Protein AF-A0A1F2WUT5-F1 (afdb_monomer_lite)

pLDDT: mean 89.34, std 12.06, range [36.69, 98.69]

Sequence (294 aa):
MMSLRRWLTSRYDFTGISRVFYRSGKLELLIIVIAALLTGLGFVLWGMSKGSIHEYDGANAFLPSESIHIFDWGLAGVLLVLLITNCLRMWWFTVGRDRNIHVPLTTYIKKSYLFPLHFVTQMRYAKCERKRPWVVHMALVFSYVIMLVLIMFFLREFQPGPGIPWRLHVFGYIATAGLLGATIFALQGRLRKSETHYQHSHETDWIFLALLIFVTFTGILQHILHRTGLDTAANVTYVVHLMGIVPMLGLEVPFSKWAHLAYRPLAMYFADVRAEAVPADEEEKSPVTVPQTI

Radius of gyration: 21.88 Å; chains: 1; bounding box: 56×39×65 Å

Secondary structure (DSSP, 8-state):
-HHHHHHHHHHH-SSSHHHHHTT-HHHHHHHHHHHHHHHHHHHHHHHHHHSBTT-SSSTTBSS-HHHHHHHHHHHHHHHHHHHHHHHHHHHIIIIIT-TT----HHHHHHTTTHHHHHHHT-GGGGGSS--HHHHHHHHHHHHHHHHHHHHHHHHHHHSSSSS--HHHHHHHHHHHHHHHHHHHHHHHHHHTT-SHHHHT--HHHHHHHHHHHHHHHHHHHHHHHHHTT-HHHHHHHHHHHHHHHHHIIIIIHHHSGGGHHHHHHHHHHHHHHHHHHS-TTTGGG---------

Foldseek 3Di:
DVVVVLVLLCQLQPVNLLVVCQVDVVVVVVVLLVLLVVLLVVLQVQLVVQADLLACEDRRHSDYLVNVLVVVVVLVVVLVVRLVSSLVSVCCVQAVVDPLFDFDPVLLVVLVVLLVVCLQCVVVLVVDPDCVLVVLVNLQVVLVVLCVCCSNPPSVVLRDDLDDPCVNVVSVVSSLCSQLVSLVVLVVCLVVVVDPVSVDDDSLNVLLSVLSNQLSVLVVVLSVCVSVSVSSVSSSSVSSSSSRVSCCSNPCCSNHDNSCSVVVSSVVSSVSSRPVRDDPPCVVVDPPPDPDDD

Structure (mmCIF, N/CA/C/O backbone):
data_AF-A0A1F2WUT5-F1
#
_entry.id   AF-A0A1F2WUT5-F1
#
loop_
_atom_site.group_PDB
_atom_site.id
_atom_site.type_symbol
_atom_site.label_atom_id
_atom_site.label_alt_id
_atom_site.label_comp_id
_atom_site.label_asym_id
_atom_site.label_entity_id
_atom_site.label_seq_id
_atom_site.pdbx_PDB_ins_code
_atom_site.Cartn_x
_atom_site.Cartn_y
_atom_site.Cartn_z
_atom_site.occupancy
_atom_site.B_iso_or_equiv
_atom_site.auth_seq_id
_atom_site.auth_comp_id
_atom_site.auth_asym_id
_atom_site.auth_atom_id
_atom_site.pdbx_PDB_model_num
ATOM 1 N N . MET A 1 1 ? -20.310 -3.548 13.241 1.00 60.94 1 MET A N 1
ATOM 2 C CA . MET A 1 1 ? -18.829 -3.659 13.336 1.00 60.94 1 MET A CA 1
ATOM 3 C C . MET A 1 1 ? -18.064 -2.798 12.322 1.00 60.94 1 MET A C 1
ATOM 5 O O . MET A 1 1 ? -17.144 -2.109 12.743 1.00 60.94 1 MET A O 1
ATOM 9 N N . MET A 1 2 ? -18.392 -2.793 11.017 1.00 74.75 2 MET A N 1
ATOM 10 C CA . MET A 1 2 ? -17.599 -2.033 10.023 1.00 74.75 2 MET A CA 1
ATOM 11 C C . MET A 1 2 ? -17.643 -0.504 10.199 1.00 74.75 2 MET A C 1
ATOM 13 O O . MET A 1 2 ? -16.614 0.142 10.030 1.00 74.75 2 MET A O 1
ATOM 17 N N . SER A 1 3 ? -18.788 0.068 10.584 1.00 82.62 3 SER A N 1
ATOM 18 C CA . SER A 1 3 ? -18.933 1.506 10.867 1.00 82.62 3 SER A CA 1
ATOM 19 C C . SER A 1 3 ? -18.062 1.964 12.041 1.00 82.62 3 SER A C 1
ATOM 21 O O . SER A 1 3 ? -17.298 2.913 11.897 1.00 82.62 3 SER A O 1
ATOM 23 N N . LEU A 1 4 ? -18.108 1.239 13.166 1.00 86.50 4 LEU A N 1
ATOM 24 C CA . LEU A 1 4 ? -17.298 1.530 14.353 1.00 86.50 4 LEU A CA 1
ATOM 25 C C . LEU A 1 4 ? -15.799 1.529 14.036 1.00 86.50 4 LEU A C 1
ATOM 27 O O . LEU A 1 4 ? -15.092 2.447 14.434 1.00 86.50 4 LEU A O 1
ATOM 31 N N . ARG A 1 5 ? -15.321 0.539 13.269 1.00 87.25 5 ARG A N 1
ATOM 32 C CA . ARG A 1 5 ? -13.917 0.483 12.838 1.00 87.25 5 ARG A CA 1
ATOM 33 C C . ARG A 1 5 ? -13.511 1.755 12.092 1.00 87.25 5 ARG A C 1
ATOM 35 O O . ARG A 1 5 ? -12.516 2.365 12.453 1.00 87.25 5 ARG A O 1
ATOM 42 N N . ARG A 1 6 ? -14.283 2.151 11.073 1.00 89.25 6 ARG A N 1
ATOM 43 C CA . ARG A 1 6 ? -13.997 3.346 10.257 1.00 89.25 6 ARG A CA 1
ATOM 44 C C . ARG A 1 6 ? -14.001 4.616 11.106 1.00 89.25 6 ARG A C 1
ATOM 46 O O . ARG A 1 6 ? -13.099 5.441 10.991 1.00 89.25 6 ARG A O 1
ATOM 53 N N . TRP A 1 7 ? -14.979 4.736 12.006 1.00 90.38 7 TRP A N 1
ATOM 54 C CA . TRP A 1 7 ? -15.048 5.854 12.939 1.00 90.38 7 TRP A CA 1
ATOM 55 C C . TRP A 1 7 ? -13.806 5.917 13.835 1.00 90.38 7 TRP A C 1
ATOM 57 O O . TRP A 1 7 ? -13.165 6.962 13.885 1.00 90.38 7 TRP A O 1
ATOM 67 N N . LEU A 1 8 ? -13.406 4.805 14.462 1.00 90.50 8 LEU A N 1
ATOM 68 C CA . LEU A 1 8 ? -12.212 4.748 15.314 1.00 90.50 8 LEU A CA 1
ATOM 69 C C . LEU A 1 8 ? -10.932 5.091 14.543 1.00 90.50 8 LEU A C 1
ATOM 71 O O . LEU A 1 8 ? -10.172 5.941 15.001 1.00 90.50 8 LEU A O 1
ATOM 75 N N . THR A 1 9 ? -10.734 4.535 13.341 1.00 89.25 9 THR A N 1
ATOM 76 C CA . THR A 1 9 ? -9.616 4.913 12.455 1.00 89.25 9 THR A CA 1
ATOM 77 C C . THR A 1 9 ? -9.586 6.430 12.238 1.00 89.25 9 THR A C 1
ATOM 79 O O . THR A 1 9 ? -8.549 7.055 12.437 1.00 89.25 9 THR A O 1
ATOM 82 N N . SER A 1 10 ? -10.734 7.056 11.952 1.00 91.81 10 SER A N 1
ATOM 83 C CA . SER A 1 10 ? -10.826 8.514 11.759 1.00 91.81 10 SER A CA 1
ATOM 84 C C . SER A 1 10 ? -10.603 9.363 13.019 1.00 91.81 10 SER A C 1
ATOM 86 O O . SER A 1 10 ? -10.419 10.580 12.919 1.00 91.81 10 SER A O 1
ATOM 88 N N . ARG A 1 11 ? -10.672 8.756 14.212 1.00 92.81 11 ARG A N 1
ATOM 89 C CA . ARG A 1 11 ? -10.386 9.419 15.493 1.00 92.81 11 ARG A CA 1
ATOM 90 C C . ARG A 1 11 ? -8.910 9.321 15.856 1.00 92.81 11 ARG A C 1
ATOM 92 O O . ARG A 1 11 ? -8.359 10.283 16.395 1.00 92.81 11 ARG A O 1
ATOM 99 N N . TYR A 1 12 ? -8.291 8.178 15.574 1.00 92.19 12 TYR A N 1
ATOM 100 C CA . TYR A 1 12 ? -6.875 7.950 15.847 1.00 92.19 12 TYR A CA 1
ATOM 101 C C . TYR A 1 12 ? -5.978 8.695 14.866 1.00 92.19 12 TYR A C 1
ATOM 103 O O . TYR A 1 12 ? -4.974 9.251 15.299 1.00 92.19 12 TYR A O 1
ATOM 111 N N . ASP A 1 13 ? -6.379 8.796 13.601 1.00 92.88 13 ASP A N 1
ATOM 112 C CA . ASP A 1 13 ? -5.682 9.593 12.596 1.00 92.88 13 ASP A CA 1
ATOM 113 C C . ASP A 1 13 ? -5.674 11.093 12.944 1.00 92.88 13 ASP A C 1
ATOM 115 O O . ASP A 1 13 ? -6.715 11.757 12.961 1.00 92.88 13 ASP A O 1
ATOM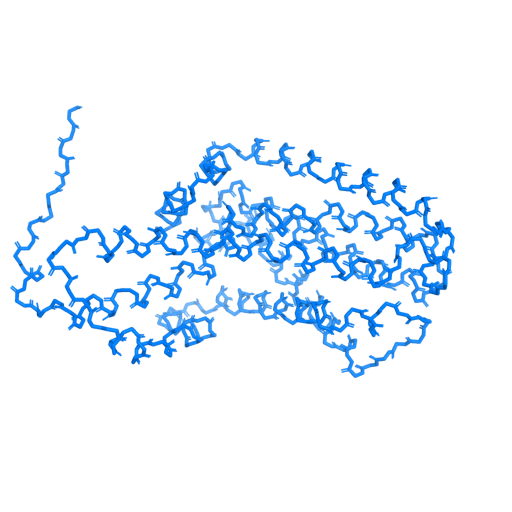 119 N N . PHE A 1 14 ? -4.484 11.631 13.221 1.00 91.38 14 PHE A N 1
ATOM 120 C CA . PHE A 1 14 ? -4.300 13.051 13.533 1.00 91.38 14 PHE A CA 1
ATOM 121 C C . PHE A 1 14 ? -4.334 13.959 12.301 1.00 91.38 14 PHE A C 1
ATOM 123 O O . PHE A 1 14 ? -4.641 15.140 12.442 1.00 91.38 14 PHE A O 1
ATOM 130 N N . THR A 1 15 ? -4.038 13.426 11.113 1.00 93.38 15 THR A N 1
ATOM 131 C CA . THR A 1 15 ? -3.987 14.202 9.864 1.00 93.38 15 THR A CA 1
ATOM 132 C C . THR A 1 15 ? -5.385 14.585 9.381 1.00 93.38 15 THR A C 1
ATOM 134 O O . THR A 1 15 ? -5.572 15.593 8.707 1.00 93.38 15 THR A O 1
ATOM 137 N N . GLY A 1 16 ? -6.389 13.780 9.742 1.00 92.75 16 GLY A N 1
ATOM 138 C CA . GLY A 1 16 ? -7.769 13.942 9.301 1.00 92.75 16 GLY A CA 1
ATOM 139 C C . GLY A 1 16 ? -8.061 13.365 7.914 1.00 92.75 16 GLY A C 1
ATOM 140 O O . GLY A 1 16 ? -9.223 13.396 7.504 1.00 92.75 16 GLY A O 1
ATOM 141 N N . ILE A 1 17 ? -7.076 12.785 7.221 1.00 93.06 17 ILE A N 1
ATOM 142 C CA . ILE A 1 17 ? -7.243 12.191 5.884 1.00 93.06 17 ILE A CA 1
ATOM 143 C C . ILE A 1 17 ? -8.257 11.043 5.924 1.00 93.06 17 ILE A C 1
ATOM 145 O O . ILE A 1 17 ? -9.188 11.004 5.118 1.00 93.06 17 ILE A O 1
ATOM 149 N N . SER A 1 18 ? -8.187 10.180 6.939 1.00 92.38 18 SER A N 1
ATOM 150 C CA . SER A 1 18 ? -9.139 9.075 7.128 1.00 92.38 18 SER A CA 1
ATOM 151 C C . SER A 1 18 ? -10.582 9.578 7.219 1.00 92.38 18 SER A C 1
ATOM 153 O O . SER A 1 18 ? -11.514 8.947 6.726 1.00 92.38 18 SER A O 1
ATOM 155 N N . ARG A 1 19 ? -10.798 10.742 7.851 1.00 93.12 19 ARG A N 1
ATOM 156 C CA . ARG A 1 19 ? -12.133 11.350 7.973 1.00 93.12 19 ARG A CA 1
ATOM 157 C C . ARG A 1 19 ? -12.662 11.805 6.619 1.00 93.12 19 ARG A C 1
ATOM 159 O O . ARG A 1 19 ? -13.863 11.708 6.390 1.00 93.12 19 ARG A O 1
ATOM 166 N N . VAL A 1 20 ? -11.787 12.313 5.759 1.00 93.31 20 VAL A N 1
ATOM 167 C CA . VAL A 1 20 ? -12.132 12.707 4.393 1.00 93.31 20 VAL A CA 1
ATOM 168 C C . VAL A 1 20 ? -12.522 11.471 3.582 1.00 93.31 20 VAL A C 1
ATOM 170 O O . VAL A 1 20 ? -13.619 11.440 3.024 1.00 93.31 20 VAL A O 1
ATOM 173 N N . PHE A 1 21 ? -11.691 10.426 3.610 1.00 92.69 21 PHE A N 1
ATOM 174 C CA . PHE A 1 21 ? -11.917 9.195 2.845 1.00 92.69 21 PHE A CA 1
ATOM 175 C C . PHE A 1 21 ? -13.218 8.494 3.253 1.00 92.69 21 PHE A C 1
ATOM 177 O O . PHE A 1 21 ? -14.049 8.162 2.414 1.00 92.69 21 PHE A O 1
ATOM 184 N N . TYR A 1 22 ? -13.484 8.361 4.557 1.00 91.06 22 TYR A N 1
ATOM 185 C CA . TYR A 1 22 ? -14.726 7.739 5.031 1.00 91.06 22 TYR A CA 1
ATOM 186 C C . TYR A 1 22 ? -15.985 8.604 4.867 1.00 91.06 22 TYR A C 1
ATOM 188 O O . TYR A 1 22 ? -17.081 8.109 5.125 1.00 91.06 22 TYR A O 1
ATOM 196 N N . ARG A 1 23 ? -15.860 9.878 4.472 1.00 91.69 23 ARG A N 1
ATOM 197 C CA . ARG A 1 23 ? -17.005 10.755 4.172 1.00 91.69 23 ARG A CA 1
ATOM 198 C C . ARG A 1 23 ? -17.353 10.793 2.686 1.00 91.69 23 ARG A C 1
ATOM 200 O O . ARG A 1 23 ? -18.519 11.002 2.369 1.00 91.69 23 ARG A O 1
ATOM 207 N N . SER A 1 24 ? -16.373 10.649 1.795 1.00 92.69 24 SER A N 1
ATOM 208 C CA . SER A 1 24 ? -16.577 10.759 0.347 1.00 92.69 24 SER A CA 1
ATOM 209 C C . SER A 1 24 ? -15.551 9.926 -0.418 1.00 92.69 24 SER A C 1
ATOM 211 O O . SER A 1 24 ? -14.391 10.329 -0.533 1.00 92.69 24 SER A O 1
ATOM 213 N N . GLY A 1 25 ? -15.984 8.813 -1.018 1.00 90.62 25 GLY A N 1
ATOM 214 C CA . GLY A 1 25 ? -15.110 7.999 -1.864 1.00 90.62 25 GLY A CA 1
ATOM 215 C C . GLY A 1 25 ? -14.768 8.677 -3.191 1.00 90.62 25 GLY A C 1
ATOM 216 O O . GLY A 1 25 ? -13.737 8.381 -3.784 1.00 90.62 25 GLY A O 1
ATOM 217 N N . LYS A 1 26 ? -15.555 9.667 -3.641 1.00 94.25 26 LYS A N 1
ATOM 218 C CA . LYS A 1 26 ? -15.170 10.525 -4.780 1.00 94.25 26 LYS A CA 1
ATOM 219 C C . LYS A 1 26 ? -13.911 11.334 -4.475 1.00 94.25 26 LYS A C 1
ATOM 221 O O . LYS A 1 26 ? -13.055 11.482 -5.340 1.00 94.25 26 LYS A O 1
ATOM 226 N N . LEU A 1 27 ? -13.814 11.868 -3.257 1.00 94.06 27 LEU A N 1
ATOM 227 C CA . LEU A 1 27 ? -12.663 12.664 -2.837 1.00 94.06 27 LEU A CA 1
ATOM 228 C C . LEU A 1 27 ? -11.448 11.777 -2.547 1.00 94.06 27 LEU A C 1
ATOM 230 O O . LEU A 1 27 ? -10.341 12.138 -2.926 1.00 94.06 27 LEU A O 1
ATOM 234 N N . GLU A 1 28 ? -11.661 10.601 -1.953 1.00 94.38 28 GLU A N 1
ATOM 235 C CA . GLU A 1 28 ? -10.641 9.548 -1.845 1.00 94.38 28 GLU A CA 1
ATOM 236 C C . GLU A 1 28 ? -10.062 9.194 -3.222 1.00 94.38 28 GLU A C 1
ATOM 238 O O . GLU A 1 28 ? -8.858 9.322 -3.432 1.00 94.38 28 GLU A O 1
ATOM 243 N N . LEU A 1 29 ? -10.919 8.850 -4.192 1.00 95.31 29 LEU A N 1
ATOM 244 C CA . LEU A 1 29 ? -10.497 8.518 -5.552 1.00 95.31 29 LEU A CA 1
ATOM 245 C C . LEU A 1 29 ? -9.746 9.677 -6.216 1.00 95.31 29 LEU A C 1
ATOM 247 O O . LEU A 1 29 ? -8.712 9.453 -6.837 1.00 95.31 29 LEU A O 1
ATOM 251 N N . LEU A 1 30 ? -10.236 10.912 -6.072 1.00 96.56 30 LEU A N 1
ATOM 252 C CA . LEU A 1 30 ? -9.570 12.095 -6.614 1.00 96.56 30 LEU A CA 1
ATOM 253 C C . LEU A 1 30 ? -8.158 12.261 -6.037 1.00 96.56 30 LEU A C 1
ATOM 255 O O . LEU A 1 30 ? -7.216 12.469 -6.797 1.00 96.56 30 LEU A O 1
ATOM 259 N N . ILE A 1 31 ? -7.999 12.144 -4.716 1.00 96.12 31 ILE A N 1
ATOM 260 C C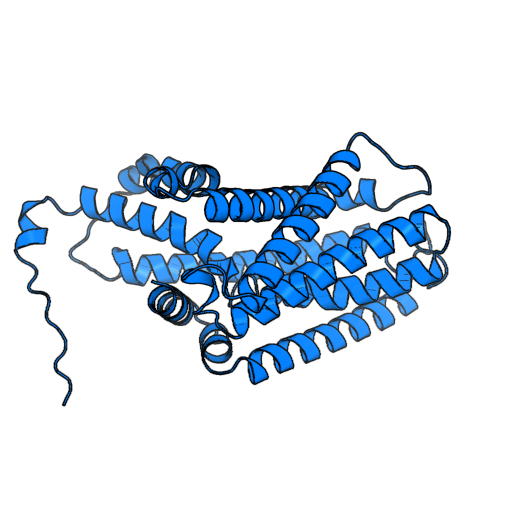A . ILE A 1 31 ? -6.697 12.270 -4.047 1.00 96.12 31 ILE A CA 1
ATOM 261 C C . ILE A 1 31 ? -5.749 11.149 -4.494 1.00 96.12 31 ILE A C 1
ATOM 263 O O . ILE A 1 31 ? -4.590 11.427 -4.798 1.00 96.12 31 ILE A O 1
ATOM 267 N N . ILE A 1 32 ? -6.239 9.912 -4.618 1.00 96.31 32 ILE A N 1
ATOM 268 C CA . ILE A 1 32 ? -5.455 8.778 -5.131 1.00 96.31 32 ILE A CA 1
ATOM 269 C C . ILE A 1 32 ? -5.009 9.021 -6.573 1.00 96.31 32 ILE A C 1
ATOM 271 O O . ILE A 1 32 ? -3.841 8.810 -6.881 1.00 96.31 32 ILE A O 1
ATOM 275 N N . VAL A 1 33 ? -5.900 9.486 -7.454 1.00 97.69 33 VAL A N 1
ATOM 276 C CA . VAL A 1 33 ? -5.569 9.761 -8.861 1.00 97.69 33 VAL A CA 1
ATOM 277 C C . VAL A 1 33 ? -4.562 10.903 -8.977 1.00 97.69 33 VAL A C 1
ATOM 279 O O . VAL A 1 33 ? -3.605 10.790 -9.737 1.00 97.69 33 VAL A O 1
ATOM 282 N N . ILE A 1 34 ? -4.726 11.981 -8.206 1.00 98.12 34 ILE A N 1
ATOM 283 C CA . ILE A 1 34 ? -3.753 13.081 -8.177 1.00 98.12 34 ILE A CA 1
ATOM 284 C C . ILE A 1 34 ? -2.390 12.564 -7.711 1.00 98.12 34 ILE A C 1
ATOM 286 O O . ILE A 1 34 ? -1.387 12.819 -8.374 1.00 98.12 34 ILE A O 1
ATOM 290 N N . ALA A 1 35 ? -2.346 11.805 -6.613 1.00 97.75 35 ALA A N 1
ATOM 291 C CA . ALA A 1 35 ? -1.110 11.214 -6.114 1.00 97.75 35 ALA A CA 1
ATOM 292 C C . ALA A 1 35 ? -0.471 10.282 -7.154 1.00 97.75 35 ALA A C 1
ATOM 294 O O . ALA A 1 35 ? 0.721 10.399 -7.410 1.00 97.75 35 ALA A O 1
ATOM 295 N N . ALA A 1 36 ? -1.263 9.440 -7.823 1.00 98.25 36 ALA A N 1
ATOM 296 C CA . ALA A 1 36 ? -0.805 8.563 -8.895 1.00 98.25 36 ALA A CA 1
ATOM 297 C C . ALA A 1 36 ? -0.165 9.348 -10.050 1.00 98.25 36 ALA A C 1
ATOM 299 O O . ALA A 1 36 ? 0.938 9.021 -10.481 1.00 98.25 36 ALA A O 1
ATOM 300 N N . LEU A 1 37 ? -0.820 10.408 -10.535 1.00 98.50 37 LEU A N 1
ATOM 301 C CA . LEU A 1 37 ? -0.299 11.244 -11.620 1.00 98.50 37 LEU A CA 1
ATOM 302 C C . LEU A 1 37 ? 0.985 11.977 -11.217 1.00 98.50 37 LEU A C 1
ATOM 304 O O . LEU A 1 37 ? 1.934 12.010 -11.998 1.00 98.50 37 LEU A O 1
ATOM 308 N N . LEU A 1 38 ? 1.043 12.517 -9.996 1.00 98.44 38 LEU A N 1
ATOM 309 C CA . LEU A 1 38 ? 2.246 13.163 -9.465 1.00 98.44 38 LEU A CA 1
ATOM 310 C C . LEU A 1 38 ? 3.399 12.167 -9.302 1.00 98.44 38 LEU A C 1
ATOM 312 O O . LEU A 1 38 ? 4.531 12.491 -9.650 1.00 98.44 38 LEU A O 1
ATOM 316 N N . THR A 1 39 ? 3.118 10.951 -8.830 1.00 98.19 39 THR A N 1
ATOM 317 C CA . THR A 1 39 ? 4.099 9.864 -8.751 1.00 98.19 39 THR A CA 1
ATOM 318 C C . THR A 1 39 ? 4.631 9.505 -10.135 1.00 98.19 39 THR A C 1
ATOM 320 O O . THR A 1 39 ? 5.844 9.452 -10.321 1.00 98.19 39 THR A O 1
ATOM 323 N N . GLY A 1 40 ? 3.745 9.300 -11.114 1.00 98.25 40 GLY A N 1
ATOM 324 C CA . GLY A 1 40 ? 4.137 8.975 -12.485 1.00 98.25 40 GLY A CA 1
ATOM 325 C C . GLY A 1 40 ? 5.000 10.068 -13.105 1.00 98.25 40 GLY A C 1
ATOM 326 O O . GLY A 1 40 ? 6.081 9.785 -13.614 1.00 98.25 40 GLY A O 1
ATOM 327 N N . LEU A 1 41 ? 4.571 11.328 -12.984 1.00 98.44 41 LEU A N 1
ATOM 328 C CA . LEU A 1 41 ? 5.341 12.479 -13.446 1.00 98.44 41 LEU A CA 1
ATOM 329 C C . LEU A 1 41 ? 6.717 12.544 -12.768 1.00 98.44 41 LEU A C 1
ATOM 331 O O . LEU A 1 41 ? 7.725 12.704 -13.451 1.00 98.44 41 LEU A O 1
ATOM 335 N N . GLY A 1 42 ? 6.768 12.376 -11.445 1.00 98.00 42 GLY A N 1
ATOM 336 C CA . GLY A 1 42 ? 8.009 12.400 -10.673 1.00 98.00 42 GLY A CA 1
ATOM 337 C C . GLY A 1 42 ? 9.004 11.329 -11.117 1.00 98.00 42 GLY A C 1
ATOM 338 O O . GLY A 1 42 ? 10.156 11.654 -11.401 1.00 98.00 42 GLY A O 1
ATOM 339 N N . PHE A 1 43 ? 8.565 10.072 -11.243 1.00 98.12 43 PHE A N 1
ATOM 340 C CA . PHE A 1 43 ? 9.436 8.976 -11.679 1.00 98.12 43 PHE A CA 1
ATOM 341 C C . PHE A 1 43 ? 9.857 9.089 -13.141 1.00 98.12 43 PHE A C 1
ATOM 343 O O . PHE A 1 43 ? 10.994 8.755 -13.456 1.00 98.12 43 PHE A O 1
ATOM 350 N N . VAL A 1 44 ? 8.993 9.590 -14.027 1.00 98.06 44 VAL A N 1
ATOM 351 C CA . VAL A 1 44 ? 9.355 9.810 -15.434 1.00 98.06 44 VAL A CA 1
ATOM 352 C C . VAL A 1 44 ? 10.417 10.898 -15.553 1.00 98.06 44 VAL A C 1
ATOM 354 O O . VAL A 1 44 ? 11.449 10.669 -16.179 1.00 98.06 44 VAL A O 1
ATOM 357 N N . LEU A 1 45 ? 10.207 12.057 -14.920 1.00 97.75 45 LEU A N 1
ATOM 358 C CA . LEU A 1 45 ? 11.183 13.151 -14.928 1.00 97.75 45 LEU A CA 1
ATOM 359 C C . LEU A 1 45 ? 12.514 12.721 -14.308 1.00 97.75 45 LEU A C 1
ATOM 361 O O . LEU A 1 45 ? 13.577 13.006 -14.858 1.00 97.75 45 LEU A O 1
ATOM 365 N N . TRP A 1 46 ? 12.458 12.004 -13.185 1.00 97.12 46 TRP A N 1
ATOM 366 C CA . TRP A 1 46 ? 13.654 11.510 -12.518 1.00 97.12 46 TRP A CA 1
ATOM 367 C C . TRP A 1 46 ? 14.381 10.453 -13.357 1.00 97.12 46 TRP A C 1
ATOM 369 O O . TRP A 1 46 ? 15.587 10.577 -13.560 1.00 97.12 46 TRP A O 1
ATOM 379 N N . GLY A 1 47 ? 13.664 9.474 -13.912 1.00 96.62 47 GLY A N 1
ATOM 380 C CA . GLY A 1 47 ? 14.249 8.424 -14.746 1.00 96.62 47 GLY A CA 1
ATOM 381 C C . GLY A 1 47 ? 14.917 8.982 -16.001 1.00 96.62 47 GLY A C 1
ATOM 382 O O . GLY A 1 47 ? 16.059 8.634 -16.291 1.00 96.62 47 GLY A O 1
ATOM 383 N N . MET A 1 48 ? 14.281 9.951 -16.675 1.00 95.38 48 MET A N 1
ATOM 384 C CA . MET A 1 48 ? 14.869 10.643 -17.835 1.00 95.38 48 MET A CA 1
ATOM 385 C C . MET A 1 48 ? 16.137 11.436 -17.484 1.00 95.38 48 MET A C 1
ATOM 387 O O . MET A 1 48 ? 16.966 11.678 -18.355 1.00 95.38 48 MET A O 1
ATOM 391 N N . SER A 1 49 ? 16.302 11.845 -16.221 1.00 95.38 49 SER A N 1
ATOM 392 C CA . SER A 1 49 ? 17.516 12.526 -15.749 1.00 95.38 49 SER A CA 1
ATOM 393 C C . SER A 1 49 ? 18.660 11.573 -15.380 1.00 95.38 49 SER A C 1
ATOM 395 O O . SER A 1 49 ? 19.777 12.033 -15.136 1.00 95.38 49 SER A O 1
ATOM 397 N N . LYS A 1 50 ? 18.389 10.264 -15.281 1.00 93.38 50 LYS A N 1
ATOM 398 C CA . LYS A 1 50 ? 19.328 9.264 -14.754 1.00 93.38 50 LYS A CA 1
ATOM 399 C C . LYS A 1 50 ? 19.771 8.229 -15.770 1.00 93.38 50 LYS A C 1
ATOM 401 O O . LYS A 1 50 ? 20.951 7.895 -15.771 1.00 93.38 50 LYS A O 1
ATOM 406 N N . GLY A 1 51 ? 18.856 7.734 -16.592 1.00 95.12 51 GLY A N 1
ATOM 407 C CA . GLY A 1 51 ? 19.140 6.654 -17.525 1.00 95.12 51 GLY A CA 1
ATOM 408 C C . GLY A 1 51 ? 18.213 6.659 -18.731 1.00 95.12 51 GLY A C 1
ATOM 409 O O . GLY A 1 51 ? 17.481 7.617 -18.989 1.00 95.12 51 GLY A O 1
ATOM 410 N N . SER A 1 52 ? 18.243 5.567 -19.488 1.00 96.62 52 SER A N 1
ATOM 411 C CA . SER A 1 52 ? 17.462 5.410 -20.712 1.00 96.62 52 SER A CA 1
ATOM 412 C C . SER A 1 52 ? 16.196 4.608 -20.458 1.00 96.62 52 SER A C 1
ATOM 414 O O . SER A 1 52 ? 16.263 3.508 -19.923 1.00 96.62 52 SER A O 1
ATOM 416 N N . ILE A 1 53 ? 15.046 5.085 -20.947 1.00 96.94 53 ILE A N 1
ATOM 417 C CA . ILE A 1 53 ? 13.782 4.324 -20.913 1.00 96.94 53 ILE A CA 1
ATOM 418 C C . ILE A 1 53 ? 13.878 2.974 -21.648 1.00 96.94 53 ILE A C 1
ATOM 420 O O . ILE A 1 53 ? 13.054 2.086 -21.428 1.00 96.94 53 ILE A O 1
ATOM 424 N N . HIS A 1 54 ? 14.883 2.800 -22.508 1.00 97.00 54 HIS A N 1
ATOM 425 C CA . HIS A 1 54 ? 15.136 1.563 -23.241 1.00 97.00 54 HIS A CA 1
ATOM 426 C C . HIS A 1 54 ? 15.935 0.517 -22.459 1.00 97.00 54 HIS A C 1
ATOM 428 O O . HIS A 1 54 ? 16.045 -0.600 -22.945 1.00 97.00 54 HIS A O 1
ATOM 434 N N . GLU A 1 55 ? 16.447 0.850 -21.273 1.00 95.31 55 GLU A N 1
A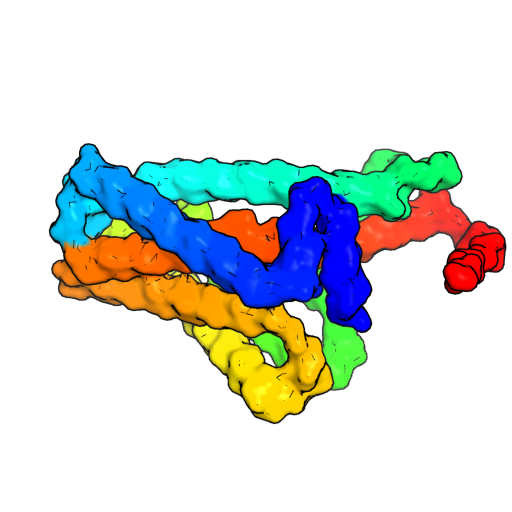TOM 435 C CA . GLU A 1 55 ? 17.220 -0.060 -20.424 1.00 95.31 55 GLU A CA 1
ATOM 436 C C . GLU A 1 55 ? 16.505 -0.238 -19.081 1.00 95.31 55 GLU A C 1
ATOM 438 O O . GLU A 1 55 ? 16.247 0.736 -18.364 1.00 95.31 55 GLU A O 1
ATOM 443 N N . TYR A 1 56 ? 16.114 -1.469 -18.746 1.00 94.94 56 TYR A N 1
ATOM 444 C CA . TYR A 1 56 ? 15.376 -1.743 -17.506 1.00 94.94 56 TYR A CA 1
ATOM 445 C C . TYR A 1 56 ? 16.301 -1.912 -16.289 1.00 94.94 56 TYR A C 1
ATOM 447 O O . TYR A 1 56 ? 15.999 -1.429 -15.194 1.00 94.94 56 TYR A O 1
ATOM 455 N N . ASP A 1 57 ? 17.438 -2.575 -16.477 1.00 92.38 57 ASP A N 1
ATOM 456 C CA . ASP A 1 57 ? 18.460 -2.821 -15.464 1.00 92.38 57 ASP A CA 1
ATOM 457 C C . ASP A 1 57 ? 19.873 -2.513 -15.999 1.00 92.38 57 ASP A C 1
ATOM 459 O O . ASP A 1 57 ? 20.055 -2.094 -17.139 1.00 92.38 57 ASP A O 1
ATOM 463 N N . GLY A 1 58 ? 20.889 -2.633 -15.142 1.00 90.69 58 GLY A N 1
ATOM 464 C CA . GLY A 1 58 ? 22.269 -2.271 -15.480 1.00 90.69 58 GLY A CA 1
ATOM 465 C C . GLY A 1 58 ? 22.639 -0.819 -15.157 1.00 90.69 58 GLY A C 1
ATOM 466 O O . GLY A 1 58 ? 21.967 -0.134 -14.387 1.00 90.69 58 GLY A O 1
ATOM 467 N N . ALA A 1 59 ? 23.774 -0.363 -15.697 1.00 91.31 59 ALA A N 1
ATOM 468 C CA . ALA A 1 59 ? 24.387 0.914 -15.316 1.00 91.31 59 ALA A CA 1
ATOM 469 C C . ALA A 1 59 ? 23.616 2.148 -15.819 1.00 91.31 59 ALA A C 1
ATOM 471 O O . ALA A 1 59 ? 23.671 3.193 -15.175 1.00 91.31 59 ALA A O 1
ATOM 472 N N . ASN A 1 60 ? 22.901 2.024 -16.940 1.00 94.88 60 ASN A N 1
ATOM 473 C CA . ASN A 1 60 ? 22.122 3.100 -17.560 1.00 94.88 60 ASN A CA 1
ATOM 474 C C . ASN A 1 60 ? 20.601 2.833 -17.480 1.00 94.88 60 ASN A C 1
ATOM 476 O O . ASN A 1 60 ? 19.809 3.383 -18.248 1.00 94.88 60 ASN A O 1
ATOM 480 N N . ALA A 1 61 ? 20.192 2.013 -16.502 1.00 95.75 61 ALA A N 1
ATOM 481 C CA . ALA A 1 61 ? 18.797 1.704 -16.215 1.00 95.75 61 ALA A CA 1
ATOM 482 C C . ALA A 1 61 ? 17.960 2.975 -16.014 1.00 95.75 61 ALA A C 1
ATOM 484 O O . ALA A 1 61 ? 18.366 3.887 -15.289 1.00 95.75 61 ALA A O 1
ATOM 485 N N . PHE A 1 62 ? 16.754 3.004 -16.588 1.00 97.19 62 PHE A N 1
ATOM 486 C CA . PHE A 1 62 ? 15.806 4.109 -16.416 1.00 97.19 62 PHE A CA 1
ATOM 487 C C . PHE A 1 62 ? 15.469 4.363 -14.944 1.00 97.19 62 PHE A C 1
ATOM 489 O O . PHE A 1 62 ? 15.438 5.503 -14.489 1.00 97.19 62 PHE A O 1
ATOM 496 N N . LEU A 1 63 ? 15.221 3.282 -14.197 1.00 95.69 63 LEU A N 1
ATOM 497 C CA . LEU A 1 63 ? 14.908 3.301 -12.771 1.00 95.69 63 LEU A CA 1
ATOM 498 C C . LEU A 1 63 ? 15.839 2.334 -12.020 1.00 95.69 63 LEU A C 1
ATOM 500 O O . LEU A 1 63 ? 15.457 1.189 -11.755 1.00 95.69 63 LEU A O 1
ATOM 504 N N . PRO A 1 64 ? 17.064 2.776 -11.664 1.00 93.75 64 PRO A N 1
ATOM 505 C CA . PRO A 1 64 ? 18.036 1.948 -10.960 1.00 93.75 64 PRO A CA 1
ATOM 506 C C . PRO A 1 64 ? 17.468 1.362 -9.664 1.00 93.75 64 PRO A C 1
ATOM 508 O O . PRO A 1 64 ? 16.954 2.095 -8.812 1.00 93.75 64 PRO A O 1
ATOM 511 N N . SER A 1 65 ? 17.621 0.047 -9.487 1.00 91.69 65 SER A N 1
ATOM 512 C CA . SER A 1 65 ? 17.032 -0.701 -8.367 1.00 91.69 65 SER A CA 1
ATOM 513 C C . SER A 1 65 ? 17.413 -0.135 -7.001 1.00 91.69 65 SER A C 1
ATOM 515 O O . SER A 1 65 ? 16.589 -0.074 -6.097 1.00 91.69 65 SER A O 1
ATOM 517 N N . GLU A 1 66 ? 18.658 0.317 -6.843 1.00 91.44 66 GLU A N 1
ATOM 518 C CA . GLU A 1 66 ? 19.136 0.916 -5.597 1.00 91.44 66 GLU A CA 1
ATOM 519 C C . GLU A 1 66 ? 18.401 2.213 -5.249 1.00 91.44 66 GLU A C 1
ATOM 521 O O . GLU A 1 66 ? 18.047 2.427 -4.092 1.00 91.44 66 GLU A O 1
ATOM 526 N N . SER A 1 67 ? 18.122 3.057 -6.241 1.00 93.44 67 SER A N 1
ATOM 527 C CA . SER A 1 67 ? 17.417 4.318 -6.009 1.00 93.44 67 SER A CA 1
ATOM 528 C C . SER A 1 67 ? 15.950 4.089 -5.664 1.00 93.44 67 SER A C 1
ATOM 530 O O . SER A 1 67 ? 15.435 4.732 -4.750 1.00 93.44 67 SER A O 1
ATOM 532 N N . ILE A 1 68 ? 15.294 3.144 -6.348 1.00 94.38 68 ILE A N 1
ATOM 533 C CA . ILE A 1 68 ? 13.921 2.761 -6.003 1.00 94.38 68 ILE A CA 1
ATOM 534 C C . ILE A 1 68 ? 13.871 2.155 -4.601 1.00 94.38 68 ILE A C 1
ATOM 536 O O . ILE A 1 68 ? 13.024 2.535 -3.801 1.00 94.38 68 ILE A O 1
ATOM 540 N N . HIS A 1 69 ? 14.844 1.316 -4.244 1.00 93.69 69 HIS A N 1
ATOM 541 C CA . HIS A 1 69 ? 14.913 0.730 -2.907 1.00 93.69 69 HIS A CA 1
ATOM 542 C C . HIS A 1 69 ? 15.070 1.791 -1.808 1.00 93.69 69 HIS A C 1
ATOM 544 O O . HIS A 1 69 ? 14.430 1.697 -0.762 1.00 93.69 69 HIS A O 1
ATOM 550 N N . ILE A 1 70 ? 15.881 2.830 -2.042 1.00 94.81 70 ILE A N 1
ATOM 551 C CA . ILE A 1 70 ? 16.011 3.970 -1.119 1.00 94.81 70 ILE A CA 1
ATOM 552 C C . ILE A 1 70 ? 14.682 4.721 -0.993 1.00 94.81 70 ILE A C 1
ATOM 554 O O . ILE A 1 70 ? 14.277 5.066 0.119 1.00 94.81 70 ILE A O 1
ATOM 558 N N . PHE A 1 71 ? 13.993 4.961 -2.112 1.00 95.19 71 PHE A N 1
ATOM 559 C CA . PHE A 1 71 ? 12.668 5.577 -2.105 1.00 95.19 71 PHE A CA 1
ATOM 560 C C . PHE A 1 71 ? 11.664 4.746 -1.290 1.00 95.19 71 PHE A C 1
ATOM 562 O O . PHE A 1 71 ? 10.966 5.307 -0.444 1.00 95.19 71 PHE A O 1
ATOM 569 N N . ASP A 1 72 ? 11.644 3.423 -1.471 1.00 93.81 72 ASP A N 1
ATOM 570 C CA . ASP A 1 72 ? 10.760 2.507 -0.744 1.00 93.81 72 ASP A CA 1
ATOM 571 C C . ASP A 1 72 ? 11.005 2.562 0.768 1.00 93.81 72 ASP A C 1
ATOM 573 O O . ASP A 1 72 ? 10.058 2.673 1.549 1.00 93.81 72 ASP A O 1
ATOM 577 N N . TRP A 1 73 ? 12.270 2.562 1.204 1.00 95.12 73 TRP A N 1
ATOM 578 C CA . TRP A 1 73 ? 12.621 2.733 2.618 1.00 95.12 73 TRP A CA 1
ATOM 579 C C . TRP A 1 73 ? 12.251 4.116 3.158 1.00 95.12 73 TRP A C 1
ATOM 581 O O . TRP A 1 73 ? 11.812 4.227 4.306 1.00 95.12 73 TRP A O 1
ATOM 591 N N . GLY A 1 74 ? 12.370 5.164 2.339 1.00 96.56 74 GLY A N 1
ATOM 592 C CA . GLY A 1 74 ? 11.896 6.505 2.674 1.00 96.56 74 GLY A CA 1
ATOM 593 C C . GLY A 1 74 ? 10.384 6.533 2.909 1.00 96.56 74 GLY A C 1
ATOM 594 O O . GLY A 1 74 ? 9.924 7.013 3.950 1.00 96.56 74 GLY A O 1
ATOM 595 N N . LEU A 1 75 ? 9.608 5.950 1.991 1.00 95.25 75 LEU A N 1
ATOM 596 C CA . LEU A 1 75 ? 8.157 5.821 2.118 1.00 95.25 75 LEU A CA 1
ATOM 597 C C . LEU A 1 75 ? 7.778 4.976 3.343 1.00 95.25 75 LEU A C 1
ATOM 599 O O . LEU A 1 75 ? 6.918 5.382 4.125 1.00 95.25 75 LEU A O 1
ATOM 603 N N . ALA A 1 76 ? 8.453 3.845 3.561 1.00 93.56 76 ALA A N 1
ATOM 604 C CA . ALA A 1 76 ? 8.255 2.997 4.734 1.00 93.56 76 ALA A CA 1
ATOM 605 C C . ALA A 1 76 ? 8.530 3.753 6.044 1.00 93.56 76 ALA A C 1
ATOM 607 O O . ALA A 1 76 ? 7.766 3.614 7.000 1.00 93.56 76 ALA A O 1
ATOM 608 N N . GLY A 1 77 ? 9.565 4.597 6.083 1.00 95.44 77 GLY A N 1
ATOM 609 C CA . GLY A 1 77 ? 9.871 5.462 7.222 1.00 95.44 77 GLY A CA 1
ATOM 610 C C . GLY A 1 77 ? 8.744 6.451 7.530 1.00 95.44 77 GLY A C 1
ATOM 611 O O . GLY A 1 77 ? 8.300 6.542 8.676 1.00 95.44 77 GLY A O 1
ATOM 612 N N . VAL A 1 78 ? 8.216 7.137 6.510 1.00 94.62 78 VAL A N 1
ATOM 613 C CA . VAL A 1 78 ? 7.064 8.047 6.664 1.00 94.62 78 VAL A CA 1
ATOM 614 C C . VAL A 1 78 ? 5.837 7.292 7.183 1.00 94.62 78 VAL A C 1
ATOM 616 O O . VAL A 1 78 ? 5.191 7.731 8.138 1.00 94.62 78 VAL A O 1
ATOM 619 N N . LEU A 1 79 ? 5.537 6.129 6.602 1.00 92.81 79 LEU A N 1
ATOM 620 C CA . LEU A 1 79 ? 4.416 5.289 7.023 1.00 92.81 79 LEU A CA 1
ATOM 621 C C . LEU A 1 79 ? 4.559 4.800 8.462 1.00 92.81 79 LEU A C 1
ATOM 623 O O . LEU A 1 79 ? 3.578 4.796 9.206 1.00 92.81 79 LEU A O 1
ATOM 627 N N . LEU A 1 80 ? 5.771 4.430 8.870 1.00 92.81 80 LEU A N 1
ATOM 628 C CA . LEU A 1 80 ? 6.062 4.005 10.232 1.00 92.81 80 LEU A CA 1
ATOM 629 C C . LEU A 1 80 ? 5.803 5.140 11.227 1.00 92.81 80 LEU A C 1
ATOM 631 O O . LEU A 1 80 ? 5.137 4.915 12.236 1.00 92.81 80 LEU A O 1
ATOM 635 N N . VAL A 1 81 ? 6.253 6.363 10.928 1.00 94.75 81 VAL A N 1
ATOM 636 C CA . VAL A 1 81 ? 5.997 7.543 11.771 1.00 94.75 81 VAL A CA 1
ATOM 637 C C . VAL A 1 81 ? 4.495 7.809 11.899 1.00 94.75 81 VAL A C 1
ATOM 639 O O . VAL A 1 81 ? 3.998 7.983 13.016 1.00 94.75 81 VAL A O 1
ATOM 642 N N . LEU A 1 82 ? 3.749 7.784 10.790 1.00 93.12 82 LEU A N 1
ATOM 643 C CA . LEU A 1 82 ? 2.294 7.981 10.798 1.00 93.12 82 LEU A CA 1
ATOM 644 C C . LEU A 1 82 ? 1.575 6.896 11.612 1.00 93.12 82 LEU A C 1
ATOM 646 O O . LEU A 1 82 ? 0.726 7.203 12.454 1.00 93.12 82 LEU A O 1
ATOM 650 N N . LEU A 1 83 ? 1.934 5.628 11.399 1.00 90.94 83 LEU A N 1
ATOM 651 C CA . LEU A 1 83 ? 1.313 4.494 12.074 1.00 90.94 83 LEU A CA 1
ATOM 652 C C . LEU A 1 83 ? 1.621 4.490 13.574 1.00 90.94 83 LEU A C 1
ATOM 654 O O . LEU A 1 83 ? 0.694 4.356 14.370 1.00 90.94 83 LEU A O 1
ATOM 658 N N . ILE A 1 84 ? 2.884 4.692 13.971 1.00 92.88 84 ILE A N 1
ATOM 659 C CA . ILE A 1 84 ? 3.283 4.802 15.382 1.00 92.88 84 ILE A CA 1
ATOM 660 C C . ILE A 1 84 ? 2.532 5.954 16.046 1.00 92.88 84 ILE A C 1
ATOM 662 O O . ILE A 1 84 ? 1.939 5.755 17.105 1.00 92.88 84 ILE A O 1
ATOM 666 N N . THR A 1 85 ? 2.481 7.128 15.410 1.00 94.50 85 THR A N 1
ATOM 667 C CA . THR A 1 85 ? 1.742 8.284 15.942 1.00 94.50 85 THR A CA 1
ATOM 668 C C . THR A 1 85 ? 0.276 7.934 16.187 1.00 94.50 85 THR A C 1
ATOM 670 O O . THR A 1 85 ? -0.260 8.199 17.265 1.00 94.50 85 THR A O 1
ATOM 673 N N . ASN A 1 86 ? -0.381 7.272 15.233 1.00 93.75 86 ASN A N 1
ATOM 674 C CA . ASN A 1 86 ? -1.778 6.886 15.397 1.00 93.75 86 ASN A CA 1
ATOM 675 C C . ASN A 1 86 ? -1.975 5.781 16.454 1.00 93.75 86 ASN A C 1
ATOM 677 O O . ASN A 1 86 ? -2.969 5.804 17.181 1.00 93.75 86 ASN A O 1
ATOM 681 N N . CYS A 1 87 ? -1.039 4.838 16.582 1.00 93.06 87 CYS A N 1
ATOM 682 C CA . CYS A 1 87 ? -1.044 3.820 17.635 1.00 93.06 87 CYS A CA 1
ATOM 683 C C . CYS A 1 87 ? -0.872 4.440 19.031 1.00 93.06 87 CYS A C 1
ATOM 685 O O . CYS A 1 87 ? -1.591 4.065 19.957 1.00 93.06 87 CYS A O 1
ATOM 687 N N . LEU A 1 88 ? 0.011 5.432 19.181 1.00 94.81 88 LEU A N 1
ATOM 688 C CA . LEU A 1 88 ? 0.178 6.191 20.425 1.00 94.81 88 LEU A CA 1
ATOM 689 C C . LEU A 1 88 ? -1.078 6.996 20.770 1.00 94.81 88 LEU A C 1
ATOM 691 O O . LEU A 1 88 ? -1.474 7.063 21.930 1.00 94.81 88 LEU A O 1
ATOM 695 N N . ARG A 1 89 ? -1.759 7.563 19.770 1.00 95.06 89 ARG A N 1
ATOM 696 C CA . ARG A 1 89 ? -3.051 8.238 19.974 1.00 95.06 89 ARG A CA 1
ATOM 697 C C . ARG A 1 89 ? -4.147 7.274 20.400 1.00 95.06 89 ARG A C 1
ATOM 699 O O . ARG A 1 89 ? -4.945 7.612 21.270 1.00 95.06 89 ARG A O 1
ATOM 706 N N . MET A 1 90 ? -4.179 6.079 19.815 1.00 94.62 90 MET A N 1
ATOM 707 C CA . MET A 1 90 ? -5.075 5.019 20.263 1.00 94.62 90 MET A CA 1
ATOM 708 C C . MET A 1 90 ? -4.796 4.662 21.723 1.00 94.62 90 MET A C 1
ATOM 710 O O . MET A 1 90 ? -5.726 4.712 22.521 1.00 94.62 90 MET A O 1
ATOM 714 N N . TRP A 1 91 ? -3.533 4.411 22.082 1.00 94.69 91 TRP A N 1
ATOM 715 C CA . TRP A 1 91 ? -3.121 4.161 23.465 1.00 94.69 91 TRP A CA 1
ATOM 716 C C . TRP A 1 91 ? -3.563 5.278 24.411 1.00 94.69 91 TRP A C 1
ATOM 718 O O . TRP A 1 91 ? -4.156 5.005 25.454 1.00 94.69 91 TRP A O 1
ATOM 728 N N . TRP A 1 92 ? -3.332 6.536 24.031 1.00 94.50 92 TRP A N 1
ATOM 729 C CA . TRP A 1 92 ? -3.738 7.695 24.818 1.00 94.50 92 TRP A CA 1
ATOM 730 C C . TRP A 1 92 ? -5.251 7.713 25.045 1.00 94.50 92 TRP A C 1
ATOM 732 O O . TRP A 1 92 ? -5.701 7.902 26.167 1.00 94.50 92 TRP A O 1
ATOM 742 N N . PHE A 1 93 ? -6.061 7.462 24.015 1.00 92.50 93 PHE A N 1
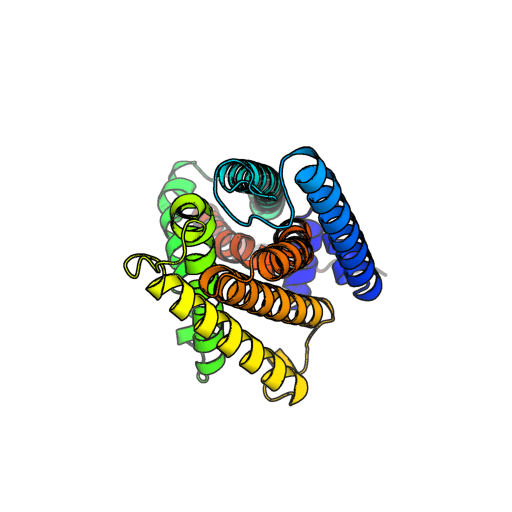ATOM 743 C CA . PHE A 1 93 ? -7.519 7.471 24.153 1.00 92.50 93 PHE A CA 1
ATOM 744 C C . PHE A 1 93 ? -8.102 6.261 24.886 1.00 92.50 93 PHE A C 1
ATOM 746 O O . PHE A 1 93 ? -9.224 6.371 25.373 1.00 92.50 93 PHE A O 1
ATOM 753 N N . THR A 1 94 ? -7.394 5.132 24.955 1.00 90.94 94 THR A N 1
ATOM 754 C CA . THR A 1 94 ? -7.916 3.903 25.577 1.00 90.94 94 THR A CA 1
ATOM 755 C C . THR A 1 94 ? -7.354 3.616 26.963 1.00 90.94 94 THR A C 1
ATOM 757 O O . THR A 1 94 ? -8.042 2.999 27.767 1.00 90.94 94 THR A O 1
ATOM 760 N N . VAL A 1 95 ? -6.109 4.014 27.229 1.00 91.06 95 VAL A N 1
ATOM 761 C CA . VAL A 1 95 ? -5.403 3.725 28.485 1.00 91.06 95 VAL A CA 1
ATOM 762 C C . VAL A 1 95 ? -4.821 5.010 29.073 1.00 91.06 95 VAL A C 1
ATOM 764 O O . VAL A 1 95 ? -5.171 5.380 30.183 1.00 91.06 95 VAL A O 1
ATOM 767 N N . GLY A 1 96 ? -3.985 5.732 28.320 1.00 88.69 96 GLY A N 1
ATOM 768 C CA . GLY A 1 96 ? -3.151 6.809 28.876 1.00 88.69 96 GLY A CA 1
ATOM 769 C C . GLY A 1 96 ? -3.894 8.052 29.391 1.00 88.69 96 GLY A C 1
ATOM 770 O O . GLY A 1 96 ? -3.374 8.756 30.252 1.00 88.69 96 GLY A O 1
ATOM 771 N N . ARG A 1 97 ? -5.095 8.349 28.880 1.00 90.69 97 ARG A N 1
ATOM 772 C CA . ARG A 1 97 ? -5.886 9.525 29.287 1.00 90.69 97 ARG A CA 1
ATOM 773 C C . ARG A 1 97 ? -6.590 9.335 30.631 1.00 90.69 97 ARG A C 1
ATOM 775 O O . ARG A 1 97 ? -6.883 10.331 31.294 1.00 90.69 97 ARG A O 1
ATOM 782 N N . ASP A 1 98 ? -6.910 8.098 30.996 1.00 88.25 98 ASP A N 1
ATOM 783 C CA . ASP A 1 98 ? -7.644 7.800 32.221 1.00 88.25 98 ASP A CA 1
ATOM 784 C C . ASP A 1 98 ? -6.671 7.712 33.399 1.00 88.25 98 ASP A C 1
ATOM 786 O O . ASP A 1 98 ? -5.876 6.781 33.505 1.00 88.25 98 ASP A O 1
ATOM 790 N N . ARG A 1 99 ? -6.736 8.704 34.293 1.00 83.25 99 ARG A N 1
ATOM 791 C CA . ARG A 1 99 ? -5.858 8.782 35.467 1.00 83.25 99 ARG A CA 1
ATOM 792 C C . ARG A 1 99 ? -6.132 7.689 36.494 1.00 83.25 99 ARG A C 1
ATOM 794 O O . ARG A 1 99 ? -5.301 7.494 37.370 1.00 83.25 99 ARG A O 1
ATOM 801 N N . ASN A 1 100 ? -7.261 6.993 36.404 1.00 84.00 100 ASN A N 1
ATOM 802 C CA . ASN A 1 100 ? -7.570 5.899 37.318 1.00 84.00 100 ASN A CA 1
ATOM 803 C C . ASN A 1 100 ? -6.866 4.598 36.899 1.00 84.00 100 ASN A C 1
ATOM 805 O O . ASN A 1 100 ? -6.657 3.717 37.728 1.00 84.00 100 ASN A O 1
ATOM 809 N N . ILE A 1 101 ? -6.429 4.486 35.639 1.00 85.00 101 ILE A N 1
ATOM 810 C CA . ILE A 1 101 ? -5.804 3.275 35.103 1.00 85.00 101 ILE A CA 1
ATOM 811 C C . ILE A 1 101 ? -4.279 3.380 35.217 1.00 85.00 101 ILE A C 1
ATOM 813 O O . ILE A 1 101 ? -3.607 3.970 34.370 1.00 85.00 101 ILE A O 1
ATOM 817 N N . HIS A 1 102 ? -3.713 2.741 36.240 1.00 85.25 102 HIS A N 1
ATOM 818 C CA . HIS A 1 102 ? -2.264 2.646 36.422 1.00 85.25 102 HIS A CA 1
ATOM 819 C C . HIS A 1 102 ? -1.757 1.278 35.974 1.00 85.25 102 HIS A C 1
ATOM 821 O O . HIS A 1 102 ? -1.889 0.282 36.679 1.00 85.25 102 HIS A O 1
ATOM 827 N N . VAL A 1 103 ? -1.149 1.230 34.789 1.00 87.56 103 VAL A N 1
ATOM 828 C CA . VAL A 1 103 ? -0.585 -0.007 34.239 1.00 87.56 103 VAL A CA 1
ATOM 829 C C . VAL A 1 103 ? 0.938 -0.010 34.410 1.00 87.56 103 VAL A C 1
ATOM 831 O O . VAL A 1 103 ? 1.604 0.844 33.816 1.00 87.56 103 VAL A O 1
ATOM 834 N N . PRO A 1 104 ? 1.531 -0.970 35.144 1.00 90.12 104 PRO A N 1
ATOM 835 C CA . PRO A 1 104 ? 2.981 -1.083 35.225 1.00 90.12 104 PRO A CA 1
ATOM 836 C C . PRO A 1 104 ? 3.577 -1.567 33.892 1.00 90.12 104 PRO A C 1
ATOM 838 O O . PRO A 1 104 ? 2.972 -2.353 33.159 1.00 90.12 104 PRO A O 1
ATOM 841 N N . LEU A 1 105 ? 4.806 -1.135 33.582 1.00 89.38 105 LEU A N 1
ATOM 842 C CA . LEU A 1 105 ? 5.509 -1.494 32.338 1.00 89.38 105 LEU A CA 1
ATOM 843 C C . LEU A 1 105 ? 5.648 -3.016 32.152 1.00 89.38 105 LEU A C 1
ATOM 845 O O . LEU A 1 105 ? 5.602 -3.526 31.032 1.00 89.38 105 LEU A O 1
ATOM 849 N N . THR A 1 106 ? 5.761 -3.752 33.256 1.00 90.81 106 THR A N 1
ATOM 850 C CA . THR A 1 106 ? 5.831 -5.216 33.273 1.00 90.81 106 THR A CA 1
ATOM 851 C C . THR A 1 106 ? 4.602 -5.862 32.633 1.00 90.81 106 THR A C 1
ATOM 853 O O . THR A 1 106 ? 4.761 -6.815 31.872 1.00 90.81 106 THR A O 1
ATOM 856 N N . THR A 1 107 ? 3.397 -5.322 32.849 1.00 91.00 107 THR A N 1
ATOM 857 C CA . THR A 1 107 ? 2.154 -5.818 32.230 1.00 91.00 107 THR A CA 1
ATOM 858 C C . THR A 1 107 ? 2.186 -5.650 30.715 1.00 91.00 107 THR A C 1
ATOM 860 O O . THR A 1 107 ? 1.860 -6.585 29.980 1.00 91.00 107 THR A O 1
ATOM 863 N N . TYR A 1 108 ? 2.657 -4.497 30.229 1.00 92.38 108 TYR A N 1
ATOM 864 C CA . TYR A 1 108 ? 2.802 -4.260 28.793 1.00 92.38 108 TYR A CA 1
ATOM 865 C C . TYR A 1 108 ? 3.743 -5.287 28.146 1.00 92.38 108 TYR A C 1
ATOM 867 O O . TYR A 1 108 ? 3.401 -5.886 27.121 1.00 92.38 108 TYR A O 1
ATOM 875 N N . ILE A 1 109 ? 4.904 -5.536 28.757 1.00 92.75 109 ILE A N 1
ATOM 876 C CA . ILE A 1 109 ? 5.886 -6.502 28.245 1.00 92.75 109 ILE A CA 1
ATOM 877 C C . ILE A 1 109 ? 5.317 -7.924 28.296 1.00 92.75 109 ILE A C 1
ATOM 879 O O . ILE A 1 109 ? 5.349 -8.634 27.289 1.00 92.75 109 ILE A O 1
ATOM 883 N N . LYS A 1 110 ? 4.720 -8.319 29.427 1.00 92.69 110 LYS A N 1
ATOM 884 C CA . LYS A 1 110 ? 4.112 -9.641 29.641 1.00 92.69 110 LYS A CA 1
ATOM 885 C C . LYS A 1 110 ? 3.051 -9.973 28.592 1.00 92.69 110 LYS A C 1
ATOM 887 O O . LYS A 1 110 ? 2.951 -11.120 28.170 1.00 92.69 110 LYS A O 1
ATOM 892 N N . LYS A 1 111 ? 2.268 -8.987 28.151 1.00 92.62 111 LYS A N 1
ATOM 893 C CA . LYS A 1 111 ? 1.183 -9.168 27.173 1.00 92.62 111 LYS A CA 1
ATOM 894 C C . LYS A 1 111 ? 1.622 -8.999 25.714 1.00 92.62 111 LYS A C 1
ATOM 896 O O . LYS A 1 111 ? 0.813 -9.207 24.815 1.00 92.62 111 LYS A O 1
ATOM 901 N N . SER A 1 112 ? 2.879 -8.639 25.445 1.00 91.06 112 SER A N 1
ATOM 902 C CA . SER A 1 112 ? 3.362 -8.330 24.086 1.00 91.06 112 SER A CA 1
ATOM 903 C C . SER A 1 112 ? 3.213 -9.490 23.088 1.00 91.06 112 SER A C 1
ATOM 905 O O . SER A 1 112 ? 2.998 -9.256 21.899 1.00 91.06 112 SER A O 1
ATOM 907 N N . TYR A 1 113 ? 3.215 -10.744 23.556 1.00 90.69 113 TYR A N 1
ATOM 908 C CA . TYR A 1 113 ? 2.974 -11.921 22.710 1.00 90.69 113 TYR A CA 1
ATOM 909 C C . TYR A 1 113 ? 1.598 -11.905 22.012 1.00 90.69 113 TYR A C 1
ATOM 911 O O . TYR A 1 113 ? 1.413 -12.576 20.994 1.00 90.69 113 TYR A O 1
ATOM 919 N N . LEU A 1 114 ? 0.633 -11.125 22.519 1.00 90.06 114 LEU A N 1
ATOM 920 C CA . LEU A 1 114 ? -0.690 -10.976 21.912 1.00 90.06 114 LEU A CA 1
ATOM 921 C C . LEU A 1 114 ? -0.626 -10.342 20.517 1.00 90.06 114 LEU A C 1
ATOM 923 O O . LEU A 1 114 ? -1.486 -10.638 19.686 1.00 90.06 114 LEU A O 1
ATOM 927 N N . PHE A 1 115 ? 0.387 -9.517 20.229 1.00 86.19 115 PHE A N 1
ATOM 928 C CA . PHE A 1 115 ? 0.563 -8.899 18.913 1.00 86.19 115 PHE A CA 1
ATOM 929 C C . PHE A 1 115 ? 0.755 -9.938 17.799 1.00 86.19 115 PHE A C 1
ATOM 931 O O . PHE A 1 115 ? -0.124 -10.027 16.932 1.00 86.19 115 PHE A O 1
ATOM 938 N N . PRO A 1 116 ? 1.829 -10.759 17.802 1.00 87.19 116 PRO A N 1
ATOM 939 C CA . PRO A 1 116 ? 2.018 -11.778 16.773 1.00 87.19 116 PRO A CA 1
ATOM 940 C C . PRO A 1 116 ? 0.909 -12.834 16.809 1.00 87.19 116 PRO A C 1
ATOM 942 O O . PRO A 1 116 ? 0.455 -13.275 15.752 1.00 87.19 116 PRO A O 1
ATOM 945 N N . LEU A 1 117 ? 0.398 -13.186 17.997 1.00 88.06 117 LEU A N 1
ATOM 946 C CA . LEU A 1 117 ? -0.689 -14.154 18.124 1.00 88.06 117 LEU A CA 1
ATOM 947 C C . LEU A 1 117 ? -1.945 -13.686 17.377 1.00 88.06 117 LEU A C 1
ATOM 949 O O . LEU A 1 117 ? -2.450 -14.408 16.517 1.00 88.06 117 LEU A O 1
ATOM 953 N N . HIS A 1 118 ? -2.448 -12.481 17.661 1.00 86.50 118 HIS A N 1
ATOM 954 C CA . HIS A 1 118 ? -3.658 -11.963 17.020 1.00 86.50 118 HIS A CA 1
ATOM 955 C C . HIS A 1 118 ? -3.465 -11.604 15.551 1.00 86.50 118 HIS A C 1
ATOM 957 O O . HIS A 1 118 ? -4.434 -11.689 14.792 1.00 86.50 118 HIS A O 1
ATOM 963 N N . PHE A 1 119 ? -2.249 -11.233 15.153 1.00 83.12 119 PHE A N 1
ATOM 964 C CA . PHE A 1 119 ? -1.912 -10.989 13.757 1.00 83.12 119 PHE A CA 1
ATOM 965 C C . PHE A 1 119 ? -2.025 -12.271 12.921 1.00 83.12 119 PHE A C 1
ATOM 967 O O . PHE A 1 119 ? -2.749 -12.284 11.928 1.00 83.12 119 PHE A O 1
ATOM 974 N N . VAL A 1 120 ? -1.371 -13.356 13.356 1.00 83.88 120 VAL A N 1
ATOM 975 C CA . VAL A 1 120 ? -1.261 -14.603 12.580 1.00 83.88 120 VAL A CA 1
ATOM 976 C C . VAL A 1 120 ? -2.525 -15.453 12.674 1.00 83.88 120 VAL A C 1
ATOM 978 O O . VAL A 1 120 ? -3.055 -15.911 11.667 1.00 83.88 120 VAL A O 1
ATOM 981 N N . THR A 1 121 ? -3.010 -15.703 13.888 1.00 80.00 121 THR A N 1
ATOM 982 C CA . THR A 1 121 ? -4.007 -16.765 14.103 1.00 80.00 121 THR A CA 1
ATOM 983 C C . THR A 1 121 ? -5.437 -16.300 13.865 1.00 80.00 121 THR A C 1
ATOM 985 O O . THR A 1 121 ? -6.293 -17.084 13.461 1.00 80.00 121 THR A O 1
ATOM 988 N N . GLN A 1 122 ? -5.729 -15.034 14.182 1.00 81.88 122 GLN A N 1
ATOM 989 C CA . GLN A 1 122 ? -7.083 -14.487 14.265 1.00 81.88 122 GLN A CA 1
ATOM 990 C C . GLN A 1 122 ? -8.111 -15.466 14.892 1.00 81.88 122 GLN A C 1
ATOM 992 O O . GLN A 1 122 ? -9.242 -15.562 14.407 1.00 81.88 122 GLN A O 1
ATOM 997 N N . MET A 1 123 ? -7.743 -16.168 15.982 1.00 77.81 123 MET A N 1
ATOM 998 C CA . MET A 1 123 ? -8.450 -17.358 16.520 1.00 77.81 123 MET A CA 1
ATOM 999 C C . MET A 1 123 ? -9.966 -17.212 16.695 1.00 77.81 123 MET A C 1
ATOM 1001 O O . MET A 1 123 ? -10.694 -18.198 16.628 1.00 77.81 123 MET A O 1
ATOM 1005 N N . ARG A 1 124 ? -10.479 -15.993 16.906 1.00 80.44 124 ARG A N 1
ATOM 1006 C CA . ARG A 1 124 ? -11.925 -15.744 17.032 1.00 80.44 124 ARG A CA 1
ATOM 1007 C C . ARG A 1 124 ? -12.719 -16.181 15.792 1.00 80.44 124 ARG A C 1
ATOM 1009 O O . ARG A 1 124 ? -13.878 -16.540 15.948 1.00 80.44 124 ARG A O 1
ATOM 1016 N N . TYR A 1 125 ? -12.114 -16.221 14.601 1.00 78.75 125 TYR A N 1
ATOM 1017 C CA . TYR A 1 125 ? -12.770 -16.743 13.393 1.00 78.75 125 TYR A CA 1
ATOM 1018 C C . TYR A 1 125 ? -12.979 -18.259 13.409 1.00 78.75 125 TYR A C 1
ATOM 1020 O O . TYR A 1 125 ? -13.874 -18.745 12.722 1.00 78.75 125 TYR A O 1
ATOM 1028 N N . ALA A 1 126 ? -12.226 -19.010 14.220 1.00 74.62 126 ALA A N 1
ATOM 1029 C CA . ALA A 1 126 ? -12.464 -20.443 14.392 1.00 74.62 126 ALA A CA 1
ATOM 1030 C C . ALA A 1 126 ? -13.832 -20.735 15.036 1.00 74.62 126 ALA A C 1
ATOM 1032 O O . ALA A 1 126 ? -14.351 -21.834 14.867 1.00 74.62 126 ALA A O 1
ATOM 1033 N N . LYS A 1 127 ? -14.421 -19.743 15.725 1.00 81.31 127 LYS A N 1
ATOM 1034 C CA . LYS A 1 127 ? -15.757 -19.814 16.335 1.00 81.31 127 LYS A CA 1
ATOM 1035 C C . LYS A 1 127 ? -16.899 -19.591 15.335 1.00 81.31 127 LYS A C 1
ATOM 1037 O O . LYS A 1 127 ? -18.055 -19.753 15.700 1.00 81.31 127 LYS A O 1
ATOM 1042 N N . CYS A 1 128 ? -16.604 -19.173 14.103 1.00 82.94 128 CYS A N 1
ATOM 1043 C CA . CYS A 1 128 ? -17.618 -18.974 13.073 1.00 82.94 128 CYS A CA 1
ATOM 1044 C C . CYS A 1 128 ? -17.900 -20.292 12.340 1.00 82.94 128 CYS A C 1
ATOM 1046 O O . CYS A 1 128 ? -16.965 -20.987 11.941 1.00 82.94 128 CYS A O 1
ATOM 1048 N N . GLU A 1 129 ? -19.176 -20.591 12.080 1.00 85.38 129 GLU A N 1
ATOM 1049 C CA . GLU A 1 129 ? -19.581 -21.760 11.283 1.00 85.38 129 GLU A CA 1
ATOM 1050 C C . GLU A 1 129 ? -18.987 -21.706 9.868 1.00 85.38 129 GLU A C 1
ATOM 1052 O O . GLU A 1 129 ? -18.413 -22.672 9.364 1.00 85.38 129 GLU A O 1
ATOM 1057 N N . ARG A 1 130 ? -19.048 -20.528 9.234 1.00 84.94 130 ARG A N 1
ATOM 1058 C CA . ARG A 1 130 ? -18.549 -20.315 7.875 1.00 84.94 130 ARG A CA 1
ATOM 1059 C C . ARG A 1 130 ? -17.127 -19.759 7.875 1.00 84.94 130 ARG A C 1
ATOM 1061 O O . ARG A 1 130 ? -16.905 -18.565 8.058 1.00 84.94 130 ARG A O 1
ATOM 1068 N N . LYS A 1 131 ? -16.154 -20.628 7.591 1.00 87.19 131 LYS A N 1
ATOM 1069 C CA . LYS A 1 131 ? -14.713 -20.297 7.626 1.00 87.19 131 LYS A CA 1
ATOM 1070 C C . LYS A 1 131 ? -14.149 -19.747 6.310 1.00 87.19 131 LYS A C 1
ATOM 1072 O O . LYS A 1 131 ? -13.070 -19.161 6.305 1.00 87.19 131 LYS A O 1
ATOM 1077 N N . ARG A 1 132 ? -14.869 -19.887 5.189 1.00 87.81 132 ARG A N 1
ATOM 1078 C CA . ARG A 1 132 ? -14.388 -19.480 3.851 1.00 87.81 132 ARG A CA 1
ATOM 1079 C C . ARG A 1 132 ? -13.934 -18.010 3.769 1.00 87.81 132 ARG A C 1
ATOM 1081 O O . ARG A 1 132 ? -12.848 -17.787 3.238 1.00 87.81 132 ARG A O 1
ATOM 1088 N N . PRO A 1 133 ? -14.674 -17.012 4.301 1.00 86.50 133 PRO A N 1
ATOM 1089 C CA . PRO A 1 133 ? -14.226 -15.618 4.257 1.00 86.50 133 PRO A CA 1
ATOM 1090 C C . PRO A 1 133 ? -12.897 -15.395 4.983 1.00 86.50 133 PRO A C 1
ATOM 1092 O O . PRO A 1 133 ? -12.072 -14.607 4.527 1.00 86.50 133 PRO A O 1
ATOM 1095 N N . TRP A 1 134 ? -12.673 -16.117 6.084 1.00 87.38 134 TRP A N 1
ATOM 1096 C CA . TRP A 1 134 ? -11.419 -16.070 6.827 1.00 87.38 134 TRP A CA 1
ATOM 1097 C C . TRP A 1 134 ? -10.265 -16.670 6.020 1.00 87.38 134 TRP A C 1
ATOM 1099 O O . TRP A 1 134 ? -9.243 -16.007 5.878 1.00 87.38 134 TRP A O 1
ATOM 1109 N N . VAL A 1 135 ? -10.445 -17.852 5.416 1.00 89.38 135 VAL A N 1
ATOM 1110 C CA . VAL A 1 135 ? -9.405 -18.489 4.583 1.00 89.38 135 VAL A CA 1
ATOM 1111 C C . VAL A 1 135 ? -8.984 -17.575 3.433 1.00 89.38 135 VAL A C 1
ATOM 1113 O O . VAL A 1 135 ? -7.795 -17.351 3.229 1.00 89.38 135 VAL A O 1
ATOM 1116 N N . VAL A 1 136 ? -9.949 -16.994 2.712 1.00 90.69 136 VAL A N 1
ATOM 1117 C CA . VAL A 1 136 ? -9.653 -16.077 1.600 1.00 90.69 136 VAL A CA 1
ATOM 1118 C C . VAL A 1 136 ? -8.934 -14.821 2.093 1.00 90.69 136 VAL A C 1
ATOM 1120 O O . VAL A 1 136 ? -7.991 -14.357 1.458 1.00 90.69 136 VAL A O 1
ATOM 1123 N N . HIS A 1 137 ? -9.355 -14.267 3.231 1.00 89.44 137 HIS A N 1
ATOM 1124 C CA . HIS A 1 137 ? -8.701 -13.094 3.797 1.00 89.44 137 HIS A CA 1
ATOM 1125 C C . HIS A 1 137 ? -7.266 -13.397 4.252 1.00 89.44 137 HIS A C 1
ATOM 1127 O O . HIS A 1 137 ? -6.378 -12.589 4.003 1.00 89.44 137 HIS A O 1
ATOM 1133 N N . MET A 1 138 ? -7.019 -14.560 4.860 1.00 89.56 138 MET A N 1
ATOM 1134 C CA . MET A 1 138 ? -5.670 -14.998 5.233 1.00 89.56 138 MET A CA 1
ATOM 1135 C C . MET A 1 138 ? -4.792 -15.237 4.012 1.00 89.56 138 MET A C 1
ATOM 1137 O O . MET A 1 138 ? -3.662 -14.761 3.995 1.00 89.56 138 MET A O 1
ATOM 1141 N N . ALA A 1 139 ? -5.320 -15.868 2.961 1.00 92.88 139 ALA A N 1
ATOM 1142 C CA . ALA A 1 139 ? -4.603 -16.000 1.697 1.00 92.88 139 ALA A CA 1
ATOM 1143 C C . ALA A 1 139 ? -4.180 -14.626 1.145 1.00 92.88 139 ALA A C 1
ATOM 1145 O O . ALA A 1 139 ? -3.024 -14.459 0.762 1.00 92.88 139 ALA A O 1
ATOM 1146 N N . LEU A 1 140 ? -5.067 -13.624 1.181 1.00 93.44 140 LEU A N 1
ATOM 1147 C CA . LEU A 1 140 ? -4.751 -12.253 0.764 1.00 93.44 140 LEU A CA 1
ATOM 1148 C C . LEU A 1 140 ? -3.645 -11.627 1.626 1.00 93.44 140 LEU A C 1
ATOM 1150 O O . LEU A 1 140 ? -2.684 -11.088 1.083 1.00 93.44 140 LEU A O 1
ATOM 1154 N N . VAL A 1 141 ? -3.766 -11.702 2.956 1.00 91.38 141 VAL A N 1
ATOM 1155 C CA . VAL A 1 141 ? -2.803 -11.090 3.887 1.00 91.38 141 VAL A CA 1
ATOM 1156 C C . VAL A 1 141 ? -1.429 -11.742 3.768 1.00 91.38 141 VAL A C 1
ATOM 1158 O O . VAL A 1 141 ? -0.440 -11.028 3.639 1.00 91.38 141 VAL A O 1
ATOM 1161 N N . PHE A 1 142 ? -1.343 -13.074 3.763 1.00 93.12 142 PHE A N 1
ATOM 1162 C CA . PHE A 1 142 ? -0.057 -13.761 3.634 1.00 93.12 142 PHE A CA 1
ATOM 1163 C C . PHE A 1 142 ? 0.589 -13.510 2.276 1.00 93.12 142 PHE A C 1
ATOM 1165 O O . PHE A 1 142 ? 1.789 -13.263 2.225 1.00 93.12 142 PHE A O 1
ATOM 1172 N N . SER A 1 143 ? -0.192 -13.486 1.195 1.00 96.69 143 SER A N 1
ATOM 1173 C CA . SER A 1 143 ? 0.339 -13.156 -0.132 1.00 96.69 143 SER A CA 1
ATOM 1174 C C . SER A 1 143 ? 0.902 -11.734 -0.176 1.00 96.69 143 SER A C 1
ATOM 1176 O O . SER A 1 143 ? 1.993 -11.519 -0.695 1.00 96.69 143 SER A O 1
ATOM 1178 N N . TYR A 1 144 ? 0.205 -10.773 0.436 1.00 94.06 144 TYR A N 1
ATOM 1179 C CA . TYR A 1 144 ? 0.710 -9.410 0.570 1.00 94.06 144 TYR A CA 1
ATOM 1180 C C . TYR A 1 144 ? 1.992 -9.346 1.407 1.00 94.06 144 TYR A C 1
ATOM 1182 O O . TYR A 1 144 ? 2.951 -8.711 0.989 1.00 94.06 144 TYR A O 1
ATOM 1190 N N . VAL A 1 145 ? 2.031 -10.001 2.574 1.00 93.44 145 VAL A N 1
ATOM 1191 C CA . VAL A 1 145 ? 3.208 -9.997 3.461 1.00 93.44 145 VAL A CA 1
ATOM 1192 C C . VAL A 1 145 ? 4.413 -10.633 2.774 1.00 93.44 145 VAL A C 1
ATOM 1194 O O . VAL A 1 145 ? 5.503 -10.076 2.853 1.00 93.44 145 VAL A O 1
ATOM 1197 N N . ILE A 1 146 ? 4.222 -11.749 2.065 1.00 96.00 146 ILE A N 1
ATOM 1198 C CA . ILE A 1 146 ? 5.278 -12.370 1.259 1.00 96.00 146 ILE A CA 1
ATOM 1199 C C . ILE A 1 146 ? 5.796 -11.359 0.234 1.00 96.00 146 ILE A C 1
ATOM 1201 O O . ILE A 1 146 ? 6.991 -11.089 0.217 1.00 96.00 146 ILE A O 1
ATOM 1205 N N . MET A 1 147 ? 4.915 -10.748 -0.565 1.00 95.69 147 MET A N 1
ATOM 1206 C CA . MET A 1 147 ? 5.329 -9.774 -1.580 1.00 95.69 147 MET A CA 1
ATOM 1207 C C . MET A 1 147 ? 6.054 -8.567 -0.967 1.00 95.69 147 MET A C 1
ATOM 1209 O O . MET A 1 147 ? 7.100 -8.160 -1.464 1.00 95.69 147 MET A O 1
ATOM 1213 N N . LEU A 1 148 ? 5.549 -8.037 0.150 1.00 94.06 148 LEU A N 1
ATOM 1214 C CA . LEU A 1 148 ? 6.167 -6.923 0.864 1.00 94.06 148 LEU A CA 1
ATOM 1215 C C . LEU A 1 148 ? 7.576 -7.278 1.354 1.00 94.06 148 LEU A C 1
ATOM 1217 O O . LEU A 1 148 ? 8.488 -6.478 1.191 1.00 94.06 148 LEU A O 1
ATOM 1221 N N . VAL A 1 149 ? 7.775 -8.469 1.927 1.00 94.88 149 VAL A N 1
ATOM 1222 C CA . VAL A 1 149 ? 9.100 -8.931 2.373 1.00 94.88 149 VAL A CA 1
ATOM 1223 C C . VAL A 1 149 ? 10.055 -9.067 1.186 1.00 94.88 149 VAL A C 1
ATOM 1225 O O . VAL A 1 149 ? 11.201 -8.632 1.277 1.00 94.88 149 VAL A O 1
ATOM 1228 N N . LEU A 1 150 ? 9.589 -9.625 0.065 1.00 94.06 150 LEU A N 1
ATOM 1229 C CA . LEU A 1 150 ? 10.404 -9.770 -1.143 1.00 94.06 150 LEU A CA 1
ATOM 1230 C C . LEU A 1 150 ? 10.860 -8.406 -1.679 1.00 94.06 150 LEU A C 1
ATOM 1232 O O . LEU A 1 150 ? 12.043 -8.228 -1.943 1.00 94.06 150 LEU A O 1
ATOM 1236 N N . ILE A 1 151 ? 9.961 -7.426 -1.767 1.00 92.19 151 ILE A N 1
ATOM 1237 C CA . ILE A 1 151 ? 10.301 -6.082 -2.256 1.00 92.19 151 ILE A CA 1
ATOM 1238 C C . ILE A 1 151 ? 11.185 -5.339 -1.239 1.00 92.19 151 ILE A C 1
ATOM 1240 O O . ILE A 1 151 ? 12.230 -4.810 -1.593 1.00 92.19 151 ILE A O 1
ATOM 1244 N N . MET A 1 152 ? 10.853 -5.348 0.052 1.00 92.56 152 MET A N 1
ATOM 1245 C CA . MET A 1 152 ? 11.605 -4.565 1.044 1.00 92.56 152 MET A CA 1
ATOM 1246 C C . MET A 1 152 ? 13.030 -5.072 1.282 1.00 92.56 152 MET A C 1
ATOM 1248 O O . MET A 1 152 ? 13.919 -4.269 1.569 1.00 92.56 152 MET A O 1
ATOM 1252 N N . PHE A 1 153 ? 13.267 -6.381 1.183 1.00 92.69 153 PHE A N 1
ATOM 1253 C CA . PHE A 1 153 ? 14.559 -6.975 1.547 1.00 92.69 153 PHE A CA 1
ATOM 1254 C C . PHE A 1 153 ? 15.321 -7.582 0.370 1.00 92.69 153 PHE A C 1
ATOM 1256 O O . PHE A 1 153 ? 16.542 -7.667 0.443 1.00 92.69 153 PHE A O 1
ATOM 1263 N N . PHE A 1 154 ? 14.632 -7.958 -0.711 1.00 92.25 154 PHE A N 1
ATOM 1264 C CA . PHE A 1 154 ? 15.214 -8.722 -1.817 1.00 92.25 154 PHE A CA 1
ATOM 1265 C C . PHE A 1 154 ? 15.037 -8.049 -3.193 1.00 92.25 154 PHE A C 1
ATOM 1267 O O . PHE A 1 154 ? 15.314 -8.676 -4.215 1.00 92.25 154 PHE A O 1
ATOM 1274 N N . LEU A 1 155 ? 14.623 -6.771 -3.271 1.00 89.88 155 LEU A N 1
ATOM 1275 C CA . LEU A 1 155 ? 14.405 -6.074 -4.557 1.00 89.88 155 LEU A CA 1
ATOM 1276 C C . LEU A 1 155 ? 15.617 -6.156 -5.495 1.00 89.88 155 LEU A C 1
ATOM 1278 O O . LEU A 1 155 ? 15.468 -6.412 -6.690 1.00 89.88 155 LEU A O 1
ATOM 1282 N N . ARG A 1 156 ? 16.829 -6.018 -4.942 1.00 87.06 156 ARG A N 1
ATOM 1283 C CA . ARG A 1 156 ? 18.096 -6.088 -5.692 1.00 87.06 156 ARG A CA 1
ATOM 1284 C C . ARG A 1 156 ? 18.319 -7.437 -6.382 1.00 87.06 156 ARG A C 1
ATOM 1286 O O . ARG A 1 156 ? 19.066 -7.495 -7.348 1.00 87.06 156 ARG A O 1
ATOM 1293 N N . GLU A 1 157 ? 17.688 -8.510 -5.915 1.00 87.38 157 GLU A N 1
ATOM 1294 C CA . GLU A 1 157 ? 17.784 -9.849 -6.515 1.00 87.38 157 GLU A CA 1
ATOM 1295 C C . GLU A 1 157 ? 16.575 -10.189 -7.395 1.00 87.38 157 GLU A C 1
ATOM 1297 O O . GLU A 1 157 ? 16.627 -11.144 -8.173 1.00 87.38 157 GLU A O 1
ATOM 1302 N N . PHE A 1 158 ? 15.489 -9.423 -7.270 1.00 85.50 158 PHE A N 1
ATOM 1303 C CA . PHE A 1 158 ? 14.290 -9.549 -8.097 1.00 85.50 158 PHE A CA 1
ATOM 1304 C C . PHE A 1 158 ? 14.394 -8.794 -9.416 1.00 85.50 158 PHE A C 1
ATOM 1306 O O . PHE A 1 158 ? 13.831 -9.250 -10.406 1.00 85.50 158 PHE A O 1
ATOM 1313 N N . GLN A 1 159 ? 15.097 -7.662 -9.436 1.00 84.00 159 GLN A N 1
ATOM 1314 C CA . GLN A 1 159 ? 15.113 -6.774 -10.596 1.00 84.00 159 GLN A CA 1
ATOM 1315 C C . GLN A 1 159 ? 16.078 -7.198 -11.725 1.00 84.00 159 GLN A C 1
ATOM 1317 O O . GLN A 1 159 ? 15.662 -7.084 -12.870 1.00 84.00 159 GLN A O 1
ATOM 1322 N N . PRO A 1 160 ? 17.308 -7.699 -11.472 1.00 86.94 160 PRO A N 1
ATOM 1323 C CA . PRO A 1 160 ? 18.284 -7.902 -12.547 1.00 86.94 160 PRO A CA 1
ATOM 1324 C C . PRO A 1 160 ? 18.060 -9.120 -13.457 1.00 86.94 160 PRO A C 1
ATOM 1326 O O . PRO A 1 160 ? 17.613 -10.190 -13.016 1.00 86.94 160 PRO A O 1
ATOM 1329 N N . GLY A 1 161 ? 18.552 -8.977 -14.689 1.00 81.69 161 GLY A N 1
ATOM 1330 C CA . GLY A 1 161 ? 18.846 -10.005 -15.681 1.00 81.69 161 GLY A CA 1
ATOM 1331 C C . GLY A 1 161 ? 17.624 -10.604 -16.384 1.00 81.69 161 GLY A C 1
ATOM 1332 O O . GLY A 1 161 ? 16.488 -10.432 -15.965 1.00 81.69 161 GLY A O 1
ATOM 1333 N N . PRO A 1 162 ? 17.819 -11.411 -17.435 1.00 81.50 162 PRO A N 1
ATOM 1334 C CA . PRO A 1 162 ? 16.717 -12.162 -18.040 1.00 81.50 162 PRO A CA 1
ATOM 1335 C C . PRO A 1 162 ? 16.409 -13.476 -17.295 1.00 81.50 162 PRO A C 1
ATOM 1337 O O . PRO A 1 162 ? 15.290 -13.983 -17.349 1.00 81.50 162 PRO A O 1
ATOM 1340 N N . GLY A 1 163 ? 17.390 -14.051 -16.589 1.00 87.00 163 GLY A N 1
ATOM 1341 C CA . GLY A 1 163 ? 17.234 -15.324 -15.878 1.00 87.00 163 GLY A CA 1
ATOM 1342 C C . GLY A 1 163 ? 16.394 -15.188 -14.608 1.00 87.00 163 GLY A C 1
ATOM 1343 O O . GLY A 1 163 ? 16.475 -14.173 -13.938 1.00 87.00 163 GLY A O 1
ATOM 1344 N N . ILE A 1 164 ? 15.624 -16.219 -14.240 1.00 89.31 164 ILE A N 1
ATOM 1345 C CA . ILE A 1 164 ? 14.751 -16.204 -13.052 1.00 89.31 164 ILE A CA 1
ATOM 1346 C C . ILE A 1 164 ? 15.417 -16.969 -11.891 1.00 89.31 164 ILE A C 1
ATOM 1348 O O . ILE A 1 164 ? 15.445 -18.203 -11.909 1.00 89.31 164 ILE A O 1
ATOM 1352 N N . PRO A 1 165 ? 15.907 -16.284 -10.836 1.00 89.62 165 PRO A N 1
ATOM 1353 C CA . PRO A 1 165 ? 16.328 -16.926 -9.594 1.00 89.62 165 PRO A CA 1
ATOM 1354 C C . PRO A 1 165 ? 15.143 -17.569 -8.857 1.00 89.62 165 PRO A C 1
ATOM 1356 O O . PRO A 1 165 ? 14.484 -16.938 -8.022 1.00 89.62 165 PRO A O 1
ATOM 1359 N N . TRP A 1 166 ? 14.883 -18.848 -9.130 1.00 91.50 166 TRP A N 1
ATOM 1360 C CA . TRP A 1 166 ? 13.738 -19.582 -8.577 1.00 91.50 166 TRP A CA 1
ATOM 1361 C C . TRP A 1 166 ? 13.681 -19.608 -7.048 1.00 91.50 166 TRP A C 1
ATOM 1363 O O . TRP A 1 166 ? 12.581 -19.604 -6.501 1.00 91.50 166 TRP A O 1
ATOM 1373 N N . ARG A 1 167 ? 14.836 -19.539 -6.362 1.00 92.12 167 ARG A N 1
ATOM 1374 C CA . ARG A 1 167 ? 14.933 -19.493 -4.888 1.00 92.12 167 ARG A CA 1
ATOM 1375 C C . ARG A 1 167 ? 14.037 -18.432 -4.238 1.00 92.12 167 ARG A C 1
ATOM 1377 O O . ARG A 1 167 ? 13.553 -18.643 -3.134 1.00 92.12 167 ARG A O 1
ATOM 1384 N N . LEU A 1 168 ? 13.826 -17.307 -4.918 1.00 90.75 168 LEU A N 1
ATOM 1385 C CA . LEU A 1 168 ? 13.034 -16.181 -4.427 1.00 90.75 168 LEU A CA 1
ATOM 1386 C C . LEU A 1 168 ? 11.764 -15.987 -5.268 1.00 90.75 168 LEU A C 1
ATOM 1388 O O . LEU A 1 168 ? 10.680 -15.786 -4.723 1.00 90.75 168 LEU A O 1
ATOM 1392 N N . HIS A 1 169 ? 11.867 -16.123 -6.594 1.00 94.06 169 HIS A N 1
ATOM 1393 C CA . HIS A 1 169 ? 10.761 -15.845 -7.514 1.00 94.06 169 HIS A CA 1
ATOM 1394 C C . HIS A 1 169 ? 9.566 -16.785 -7.347 1.00 94.06 169 HIS A C 1
ATOM 1396 O O . HIS A 1 169 ? 8.436 -16.362 -7.581 1.00 94.06 169 HIS A O 1
ATOM 1402 N N . VAL A 1 170 ? 9.778 -18.026 -6.891 1.00 95.94 170 VAL A N 1
ATOM 1403 C CA . VAL A 1 170 ? 8.672 -18.951 -6.600 1.00 95.94 170 VAL A CA 1
ATOM 1404 C C . VAL A 1 170 ? 7.685 -18.346 -5.595 1.00 95.94 170 VAL A C 1
ATOM 1406 O O . VAL A 1 170 ? 6.474 -18.416 -5.799 1.00 95.94 170 VAL A O 1
ATOM 1409 N N . PHE A 1 171 ? 8.191 -17.661 -4.566 1.00 96.81 171 PHE A N 1
ATOM 1410 C CA . PHE A 1 171 ? 7.363 -16.989 -3.569 1.00 96.81 171 PHE A CA 1
ATOM 1411 C C . PHE A 1 171 ? 6.635 -15.781 -4.161 1.00 96.81 171 PHE A C 1
ATOM 1413 O O . PHE A 1 171 ? 5.467 -15.568 -3.844 1.00 96.81 171 PHE A O 1
ATOM 1420 N N . GLY A 1 172 ? 7.282 -15.040 -5.066 1.00 96.38 172 GLY A N 1
ATOM 1421 C CA . GLY A 1 172 ? 6.661 -13.937 -5.803 1.00 96.38 172 GLY A CA 1
ATOM 1422 C C . GLY A 1 172 ? 5.494 -14.400 -6.682 1.00 96.38 172 GLY A C 1
ATOM 1423 O O . GLY A 1 172 ? 4.424 -13.789 -6.661 1.00 96.38 172 GLY A O 1
ATOM 1424 N N . TYR A 1 173 ? 5.642 -15.521 -7.394 1.00 97.19 173 TYR A N 1
ATOM 1425 C CA . TYR A 1 173 ? 4.558 -16.100 -8.195 1.00 97.19 173 TYR A CA 1
ATOM 1426 C C . TYR A 1 173 ? 3.408 -16.627 -7.329 1.00 97.19 173 TYR A C 1
ATOM 1428 O O . TYR A 1 173 ? 2.246 -16.359 -7.635 1.00 97.19 173 TYR A O 1
ATOM 1436 N N . ILE A 1 174 ? 3.712 -17.314 -6.221 1.00 97.62 174 ILE A N 1
ATOM 1437 C CA . ILE A 1 174 ? 2.696 -17.779 -5.261 1.00 97.62 174 ILE A CA 1
ATOM 1438 C C . ILE A 1 174 ? 1.932 -16.585 -4.674 1.00 97.62 174 ILE A C 1
ATOM 1440 O O . ILE A 1 174 ? 0.700 -16.592 -4.656 1.00 97.62 174 ILE A O 1
ATOM 1444 N N . ALA A 1 175 ? 2.644 -15.540 -4.245 1.00 97.88 175 ALA A N 1
ATOM 1445 C CA . ALA A 1 175 ? 2.046 -14.316 -3.725 1.00 97.88 175 ALA A CA 1
ATOM 1446 C C . ALA A 1 175 ? 1.182 -13.612 -4.781 1.00 97.88 175 ALA A C 1
ATOM 1448 O O . ALA A 1 175 ? 0.067 -13.195 -4.485 1.00 97.88 175 ALA A O 1
ATOM 1449 N N . THR A 1 176 ? 1.640 -13.540 -6.030 1.00 97.88 176 THR A N 1
ATOM 1450 C CA . THR A 1 176 ? 0.862 -12.969 -7.140 1.00 97.88 176 THR A CA 1
ATOM 1451 C C . THR A 1 176 ? -0.435 -13.745 -7.365 1.00 97.88 176 THR A C 1
ATOM 1453 O O . THR A 1 176 ? -1.511 -13.148 -7.429 1.00 97.88 176 THR A O 1
ATOM 1456 N N . ALA A 1 177 ? -0.363 -15.078 -7.433 1.00 97.94 177 ALA A N 1
ATOM 1457 C CA . ALA A 1 177 ? -1.534 -15.932 -7.614 1.00 97.94 177 ALA A CA 1
ATOM 1458 C C . ALA A 1 177 ? -2.529 -15.791 -6.451 1.00 97.94 177 ALA A C 1
ATOM 1460 O O . ALA A 1 177 ? -3.735 -15.677 -6.675 1.00 97.94 177 ALA A O 1
ATOM 1461 N N . GLY A 1 178 ? -2.031 -15.743 -5.213 1.00 97.56 178 GLY A N 1
ATOM 1462 C CA . GLY A 1 178 ? -2.852 -15.546 -4.023 1.00 97.56 178 GLY A CA 1
ATOM 1463 C C . GLY A 1 178 ? -3.492 -14.156 -3.955 1.00 97.56 178 GLY A C 1
ATOM 1464 O O . GLY A 1 178 ? -4.687 -14.055 -3.673 1.00 97.56 178 GLY A O 1
ATOM 1465 N N . LEU A 1 179 ? -2.749 -13.093 -4.282 1.00 97.50 179 LEU A N 1
ATOM 1466 C CA . LEU A 1 179 ? -3.262 -11.721 -4.353 1.00 97.50 179 LEU A CA 1
ATOM 1467 C C . LEU A 1 179 ? -4.340 -11.581 -5.430 1.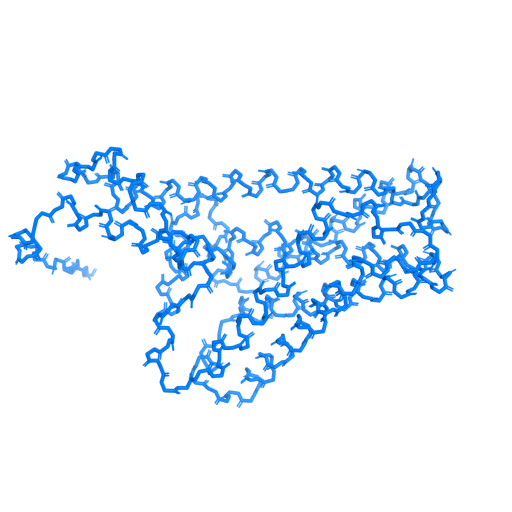00 97.50 179 LEU A C 1
ATOM 1469 O O . LEU A 1 179 ? -5.439 -11.117 -5.119 1.00 97.50 179 LEU A O 1
ATOM 1473 N N . LEU A 1 180 ? -4.076 -12.018 -6.666 1.00 97.38 180 LEU A N 1
ATOM 1474 C CA . LEU A 1 180 ? -5.065 -11.966 -7.747 1.00 97.38 180 LEU A CA 1
ATOM 1475 C C . LEU A 1 180 ? -6.284 -12.823 -7.413 1.00 97.38 180 LEU A C 1
ATOM 1477 O O . LEU A 1 180 ? -7.408 -12.327 -7.448 1.00 97.38 180 LEU A O 1
ATOM 1481 N N . GLY A 1 181 ? -6.077 -14.082 -7.024 1.00 96.69 181 GLY A N 1
ATOM 1482 C CA . GLY A 1 181 ? -7.155 -15.020 -6.720 1.00 96.69 181 GLY A CA 1
ATOM 1483 C C . GLY A 1 181 ? -8.058 -14.535 -5.586 1.00 96.69 181 GLY A C 1
ATOM 1484 O O . GLY A 1 181 ? -9.281 -14.498 -5.740 1.00 96.69 181 GLY A O 1
ATOM 1485 N N . ALA A 1 182 ? -7.481 -14.100 -4.462 1.00 96.00 182 ALA A N 1
ATOM 1486 C CA . ALA A 1 182 ? -8.258 -13.613 -3.324 1.00 96.00 182 ALA A CA 1
ATOM 1487 C C . ALA A 1 182 ? -8.965 -12.281 -3.623 1.00 96.00 182 ALA A C 1
ATOM 1489 O O . ALA A 1 182 ? -10.106 -12.082 -3.196 1.00 96.00 182 ALA A O 1
ATOM 1490 N N . THR A 1 183 ? -8.328 -11.387 -4.384 1.00 95.44 183 THR A N 1
ATOM 1491 C CA . THR A 1 183 ? -8.915 -10.092 -4.764 1.00 95.44 183 THR A CA 1
ATOM 1492 C C . THR A 1 183 ? -10.058 -10.272 -5.757 1.00 95.44 183 THR A C 1
ATOM 1494 O O . THR A 1 183 ? -11.139 -9.726 -5.538 1.00 95.44 183 THR A O 1
ATOM 1497 N N . ILE A 1 184 ? -9.878 -11.103 -6.790 1.00 95.62 184 ILE A N 1
ATOM 1498 C CA . ILE A 1 184 ? -10.930 -11.463 -7.752 1.00 95.62 184 ILE A CA 1
ATOM 1499 C C . ILE A 1 184 ? -12.098 -12.124 -7.024 1.00 95.62 184 ILE A C 1
ATOM 1501 O O . ILE A 1 184 ? -13.247 -11.734 -7.229 1.00 95.62 184 ILE A O 1
ATOM 1505 N N . PHE A 1 185 ? -11.823 -13.071 -6.123 1.00 95.19 185 PHE A N 1
ATOM 1506 C CA . PHE A 1 185 ? -12.864 -13.708 -5.322 1.00 95.19 185 PHE A CA 1
ATOM 1507 C C . PHE A 1 185 ? -13.648 -12.683 -4.489 1.00 95.19 185 PHE A C 1
ATOM 1509 O O . PHE A 1 185 ? -14.880 -12.703 -4.468 1.00 95.19 185 PHE A O 1
ATOM 1516 N N . ALA A 1 186 ? -12.952 -11.759 -3.820 1.00 93.25 186 ALA A N 1
ATOM 1517 C CA . ALA A 1 186 ? -13.588 -10.716 -3.025 1.00 93.25 186 ALA A CA 1
ATOM 1518 C C . ALA A 1 186 ? -14.422 -9.751 -3.886 1.00 93.25 186 ALA A C 1
ATOM 1520 O O . ALA A 1 186 ? -15.523 -9.381 -3.475 1.00 93.25 186 ALA A O 1
ATOM 1521 N N . LEU A 1 187 ? -13.940 -9.375 -5.074 1.00 94.00 187 LEU A N 1
ATOM 1522 C CA . LEU A 1 187 ? -14.670 -8.540 -6.032 1.00 94.00 187 LEU A CA 1
ATOM 1523 C C . LEU A 1 187 ? -15.928 -9.246 -6.545 1.00 94.00 187 LEU A C 1
ATOM 1525 O O . LEU A 1 187 ? -17.019 -8.686 -6.464 1.00 94.00 187 LEU A O 1
ATOM 1529 N N . GLN A 1 188 ? -15.812 -10.500 -6.988 1.00 94.38 188 GLN A N 1
ATOM 1530 C CA . GLN A 1 188 ? -16.956 -11.308 -7.418 1.00 94.38 188 GLN A CA 1
ATOM 1531 C C . GLN A 1 188 ? -17.985 -11.468 -6.295 1.00 94.38 188 GLN A C 1
ATOM 1533 O O . GLN A 1 188 ? -19.185 -11.324 -6.528 1.00 94.38 188 GLN A O 1
ATOM 1538 N N . GLY A 1 189 ? -17.525 -11.716 -5.066 1.00 93.19 189 GLY A N 1
ATOM 1539 C CA . GLY A 1 189 ? -18.385 -11.835 -3.894 1.00 93.19 189 GLY A CA 1
ATOM 1540 C C . GLY A 1 189 ? -19.184 -10.562 -3.605 1.00 93.19 189 GLY A C 1
ATOM 1541 O O . GLY A 1 189 ? -20.360 -10.664 -3.243 1.00 93.19 189 GLY A O 1
ATOM 1542 N N . ARG A 1 190 ? -18.575 -9.385 -3.822 1.00 93.50 190 ARG A N 1
ATOM 1543 C CA . ARG A 1 190 ? -19.221 -8.065 -3.717 1.00 93.50 190 ARG A CA 1
ATOM 1544 C C . ARG A 1 190 ? -20.206 -7.792 -4.842 1.00 93.50 190 ARG A C 1
ATOM 1546 O O . ARG A 1 190 ? -21.336 -7.414 -4.549 1.00 93.50 190 ARG A O 1
ATOM 1553 N N . LEU A 1 191 ? -19.818 -8.043 -6.091 1.00 94.00 191 LEU A N 1
ATOM 1554 C CA . LEU A 1 191 ? -20.695 -7.880 -7.257 1.00 94.00 191 LEU A CA 1
ATOM 1555 C C . LEU A 1 191 ? -21.949 -8.755 -7.135 1.00 94.00 191 LEU A C 1
ATOM 1557 O O . LEU A 1 191 ? -23.057 -8.295 -7.386 1.00 94.00 191 LEU A O 1
ATOM 1561 N N . ARG A 1 192 ? -21.779 -10.000 -6.676 1.00 94.25 192 ARG A N 1
ATOM 1562 C CA . ARG A 1 192 ? -22.874 -10.963 -6.481 1.00 94.25 192 ARG A CA 1
ATOM 1563 C C . ARG A 1 192 ? -23.600 -10.821 -5.144 1.00 94.25 192 ARG A C 1
ATOM 1565 O O . ARG A 1 192 ? -24.554 -11.553 -4.912 1.00 94.25 192 ARG A O 1
ATOM 1572 N N . LYS A 1 193 ? -23.136 -9.949 -4.239 1.00 90.88 193 LYS A N 1
ATOM 1573 C CA . LYS A 1 193 ? -23.694 -9.773 -2.882 1.00 90.88 193 LYS A CA 1
ATOM 1574 C C . LYS A 1 193 ? -23.877 -11.097 -2.113 1.00 90.88 193 LYS A C 1
ATOM 1576 O O . LYS A 1 193 ? -24.826 -11.274 -1.353 1.00 90.88 193 LYS A O 1
ATOM 1581 N N . SER A 1 194 ? -22.930 -12.014 -2.310 1.00 88.38 194 SER A N 1
ATOM 1582 C CA . SER A 1 194 ? -23.023 -13.430 -1.906 1.00 88.38 194 SER A CA 1
ATOM 1583 C C . SER A 1 194 ? -23.002 -13.694 -0.395 1.00 88.38 194 SER A C 1
ATOM 1585 O O . SER A 1 194 ? -23.304 -14.803 0.035 1.00 88.38 194 SER A O 1
ATOM 1587 N N . GLU A 1 195 ? -22.618 -12.700 0.407 1.00 84.38 195 GLU A N 1
ATOM 1588 C CA . GLU A 1 195 ? -22.492 -12.792 1.863 1.00 84.38 195 GLU A CA 1
ATOM 1589 C C . GLU A 1 195 ? -22.921 -11.470 2.503 1.00 84.38 195 GLU A C 1
ATOM 1591 O O . GLU A 1 195 ? -22.801 -10.404 1.889 1.00 84.38 195 GLU A O 1
ATOM 1596 N N . THR A 1 196 ? -23.313 -11.508 3.776 1.00 85.50 196 THR A N 1
ATOM 1597 C CA . THR A 1 196 ? -23.738 -10.320 4.537 1.00 85.50 196 THR A CA 1
ATOM 1598 C C . THR A 1 196 ? -22.665 -9.224 4.580 1.00 85.50 196 THR A C 1
ATOM 1600 O O . THR A 1 196 ? -22.960 -8.042 4.399 1.00 85.50 196 THR A O 1
ATOM 1603 N N . HIS A 1 197 ? -21.382 -9.579 4.730 1.00 82.38 197 HIS A N 1
ATOM 1604 C CA . HIS A 1 197 ? -20.281 -8.602 4.717 1.00 82.38 197 HIS A CA 1
ATOM 1605 C C . HIS A 1 197 ? -19.978 -8.027 3.326 1.00 82.38 197 HIS A C 1
ATOM 1607 O O . HIS A 1 197 ? -19.316 -6.989 3.217 1.00 82.38 197 HIS A O 1
ATOM 1613 N N . TYR A 1 198 ? -20.433 -8.688 2.260 1.00 88.00 198 TYR A N 1
ATOM 1614 C CA . TYR A 1 198 ? -20.334 -8.181 0.894 1.00 88.00 198 TYR A CA 1
ATOM 1615 C C . TYR A 1 198 ? -21.505 -7.265 0.536 1.00 88.00 198 TYR A C 1
ATOM 1617 O O . TYR A 1 198 ? -21.290 -6.294 -0.185 1.00 88.00 198 TYR A O 1
ATOM 1625 N N . GLN A 1 199 ? -22.694 -7.517 1.090 1.00 86.88 199 GLN A N 1
ATOM 1626 C CA . GLN A 1 199 ? -23.888 -6.686 0.902 1.00 86.88 199 GLN A CA 1
ATOM 1627 C C . GLN A 1 199 ? -23.707 -5.255 1.428 1.00 86.88 199 GLN A C 1
ATOM 1629 O O . GLN A 1 199 ? -24.209 -4.313 0.823 1.00 86.88 199 GLN A O 1
ATOM 1634 N N . HIS A 1 200 ? -22.940 -5.082 2.509 1.00 86.19 200 HIS A N 1
ATOM 1635 C CA . HIS A 1 200 ? -22.695 -3.783 3.145 1.00 86.19 200 HIS A CA 1
ATOM 1636 C C . HIS A 1 200 ? -21.265 -3.261 2.913 1.00 86.19 200 HIS A C 1
ATOM 1638 O O . HIS A 1 200 ? -20.540 -2.921 3.853 1.00 86.19 200 HIS A O 1
ATOM 1644 N N . SER A 1 201 ? -20.832 -3.221 1.651 1.00 86.25 201 SER A N 1
ATOM 1645 C CA . SER A 1 201 ? -19.547 -2.636 1.242 1.00 86.25 201 SER A CA 1
ATOM 1646 C C . SER A 1 201 ? -19.567 -1.107 1.251 1.00 86.25 201 SER A C 1
ATOM 1648 O O . SER A 1 201 ? -20.578 -0.514 0.893 1.00 86.25 201 SER A O 1
ATOM 1650 N N . HIS A 1 202 ? -18.440 -0.477 1.576 1.00 88.81 202 HIS A N 1
ATOM 1651 C CA . HIS A 1 202 ? -18.234 0.966 1.400 1.00 88.81 202 HIS A CA 1
ATOM 1652 C C . HIS A 1 202 ? -17.359 1.259 0.185 1.00 88.81 202 HIS A C 1
ATOM 1654 O O . HIS A 1 202 ? -16.642 0.371 -0.266 1.00 88.81 202 HIS A O 1
ATOM 1660 N N . GLU A 1 203 ? -17.390 2.491 -0.317 1.00 89.25 203 GLU A N 1
ATOM 1661 C CA . GLU A 1 203 ? -16.625 2.929 -1.496 1.00 89.25 203 GLU A CA 1
ATOM 1662 C C . GLU A 1 203 ? -15.121 2.647 -1.337 1.00 89.25 203 GLU A C 1
ATOM 1664 O O . GLU A 1 203 ? -14.536 1.983 -2.190 1.00 89.25 203 GLU A O 1
ATOM 1669 N N . THR A 1 204 ? -14.549 2.975 -0.173 1.00 86.94 204 THR A N 1
ATOM 1670 C CA . THR A 1 204 ? -13.161 2.631 0.200 1.00 86.94 204 THR A CA 1
ATOM 1671 C C . THR A 1 204 ? -12.839 1.130 0.066 1.00 86.94 204 THR A C 1
ATOM 1673 O O . THR A 1 204 ? -11.715 0.739 -0.234 1.00 86.94 204 THR A O 1
ATOM 1676 N N . ASP A 1 205 ? -13.817 0.231 0.274 1.00 89.44 205 ASP A N 1
ATOM 1677 C CA . ASP A 1 205 ? -13.601 -1.213 0.114 1.00 89.44 205 ASP A CA 1
ATOM 1678 C C . ASP A 1 205 ? -13.449 -1.612 -1.364 1.00 89.44 205 ASP A C 1
ATOM 1680 O O . ASP A 1 205 ? -12.791 -2.615 -1.646 1.00 89.44 205 ASP A O 1
ATOM 1684 N N . TRP A 1 206 ? -14.081 -0.875 -2.281 1.00 92.44 206 TRP A N 1
ATOM 1685 C CA . TRP A 1 206 ? -13.992 -1.088 -3.726 1.00 92.44 206 TRP A CA 1
ATOM 1686 C C . TRP A 1 206 ? -12.723 -0.475 -4.300 1.00 92.44 206 TRP A C 1
ATOM 1688 O O . TRP A 1 206 ? -12.012 -1.168 -5.024 1.00 92.44 206 TRP A O 1
ATOM 1698 N N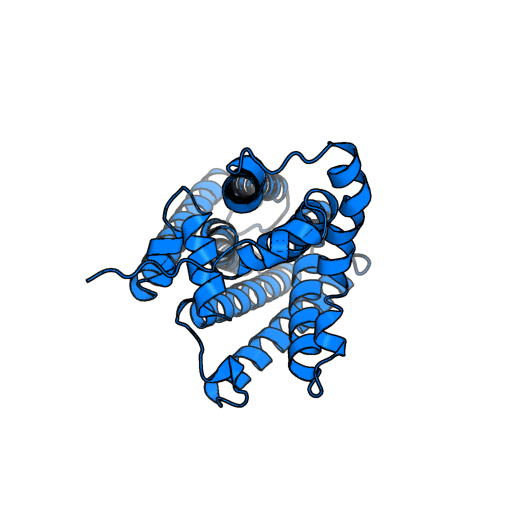 . ILE A 1 207 ? -12.420 0.771 -3.926 1.00 93.06 207 ILE A N 1
ATOM 1699 C CA . ILE A 1 207 ? -11.198 1.479 -4.330 1.00 93.06 207 ILE A CA 1
ATOM 1700 C C . ILE A 1 207 ? -9.974 0.651 -3.940 1.00 93.06 207 ILE A C 1
ATOM 1702 O O . ILE A 1 207 ? -9.142 0.347 -4.791 1.00 93.06 207 ILE A O 1
ATOM 1706 N N . PHE A 1 208 ? -9.932 0.166 -2.697 1.00 91.75 208 PHE A N 1
ATOM 1707 C CA . PHE A 1 208 ? -8.856 -0.697 -2.231 1.00 91.75 208 PHE A CA 1
ATOM 1708 C C . PHE A 1 208 ? -8.678 -1.968 -3.081 1.00 91.75 208 PHE A C 1
ATOM 1710 O O . PHE A 1 208 ? -7.561 -2.307 -3.465 1.00 91.75 208 PHE A O 1
ATOM 1717 N N . LEU A 1 209 ? -9.764 -2.692 -3.383 1.00 93.81 209 LEU A N 1
ATOM 1718 C CA . LEU A 1 209 ? -9.677 -3.930 -4.170 1.00 93.81 209 LEU A CA 1
ATOM 1719 C C . LEU A 1 209 ? -9.296 -3.661 -5.632 1.00 93.81 209 LEU A C 1
ATOM 1721 O O . LEU A 1 209 ? -8.554 -4.450 -6.214 1.00 93.81 209 LEU A O 1
ATOM 1725 N N . ALA A 1 210 ? -9.782 -2.560 -6.209 1.00 94.94 210 ALA A N 1
ATOM 1726 C CA . ALA A 1 210 ? -9.420 -2.126 -7.554 1.00 94.94 210 ALA A CA 1
ATOM 1727 C C . ALA A 1 210 ? -7.933 -1.748 -7.640 1.00 94.94 210 ALA A C 1
ATOM 1729 O O . ALA A 1 210 ? -7.238 -2.156 -8.568 1.00 94.94 210 ALA A O 1
ATOM 1730 N N . LEU A 1 211 ? -7.418 -1.035 -6.640 1.00 95.06 211 LEU A N 1
ATOM 1731 C CA . LEU A 1 211 ? -6.009 -0.670 -6.580 1.00 95.06 211 LEU A CA 1
ATOM 1732 C C . LEU A 1 211 ? -5.120 -1.901 -6.356 1.00 95.06 211 LEU A C 1
ATOM 1734 O O . LEU A 1 211 ? -4.101 -2.055 -7.020 1.00 95.06 211 LEU A O 1
ATOM 1738 N N . LEU A 1 212 ? -5.546 -2.830 -5.495 1.00 95.38 212 LEU A N 1
ATOM 1739 C CA . LEU A 1 212 ? -4.809 -4.065 -5.230 1.00 95.38 212 LEU A CA 1
ATOM 1740 C C . LEU A 1 212 ? -4.706 -4.957 -6.477 1.00 95.38 212 LEU A C 1
ATOM 1742 O O . LEU A 1 212 ? -3.624 -5.471 -6.764 1.00 95.38 212 LEU A O 1
ATOM 1746 N N . ILE A 1 213 ? -5.795 -5.130 -7.239 1.00 96.62 213 ILE A N 1
ATOM 1747 C CA . ILE A 1 213 ? -5.741 -5.903 -8.490 1.00 96.62 213 ILE A CA 1
ATOM 1748 C C . ILE A 1 213 ? -4.892 -5.186 -9.545 1.00 96.62 213 ILE A C 1
ATOM 1750 O O . ILE A 1 213 ? -4.099 -5.844 -10.212 1.00 96.62 213 ILE A O 1
ATOM 1754 N N . PHE A 1 214 ? -4.993 -3.856 -9.643 1.00 97.81 214 PHE A N 1
ATOM 1755 C CA . PHE A 1 214 ? -4.191 -3.039 -10.553 1.00 97.81 214 PHE A CA 1
ATOM 1756 C C . PHE A 1 214 ? -2.691 -3.183 -10.277 1.00 97.81 214 PHE A C 1
ATOM 1758 O O . PHE A 1 214 ? -1.931 -3.523 -11.181 1.00 97.81 214 PHE A O 1
ATOM 1765 N N . VAL A 1 215 ? -2.263 -2.993 -9.028 1.00 97.81 215 VAL A N 1
ATOM 1766 C CA . VAL A 1 215 ? -0.859 -3.133 -8.612 1.00 97.81 215 VAL A CA 1
ATOM 1767 C C . VAL A 1 215 ? -0.365 -4.556 -8.848 1.00 97.81 215 VAL A C 1
ATOM 1769 O O . VAL A 1 215 ? 0.711 -4.751 -9.404 1.00 97.81 215 VAL A O 1
ATOM 1772 N N . THR A 1 216 ? -1.145 -5.564 -8.454 1.00 98.00 216 THR A N 1
ATOM 1773 C CA . THR A 1 216 ? -0.715 -6.961 -8.601 1.00 98.00 216 THR A CA 1
ATOM 1774 C C . THR A 1 216 ? -0.563 -7.333 -10.077 1.00 98.00 216 THR A C 1
ATOM 1776 O O . THR A 1 216 ? 0.422 -7.961 -10.458 1.00 98.00 216 THR A O 1
ATOM 1779 N N . PHE A 1 217 ? -1.514 -6.915 -10.918 1.00 98.38 217 PHE A N 1
ATOM 1780 C CA . PHE A 1 217 ? -1.480 -7.164 -12.356 1.00 98.38 217 PHE A CA 1
ATOM 1781 C C . PHE A 1 217 ? -0.323 -6.430 -13.042 1.00 98.38 217 PHE A C 1
ATOM 1783 O O . PHE A 1 217 ? 0.425 -7.039 -13.800 1.00 98.38 217 PHE A O 1
ATOM 1790 N N . THR A 1 218 ? -0.144 -5.140 -12.759 1.00 98.56 218 THR A N 1
ATOM 1791 C CA . THR A 1 218 ? 0.955 -4.349 -13.335 1.00 98.56 218 THR A CA 1
ATOM 1792 C C . THR A 1 218 ? 2.321 -4.849 -12.874 1.00 98.56 218 THR A C 1
ATOM 1794 O O . THR A 1 218 ? 3.242 -4.861 -13.679 1.00 98.56 218 THR A O 1
ATOM 1797 N N . GLY A 1 219 ? 2.448 -5.342 -11.637 1.00 97.06 219 GLY A N 1
ATOM 1798 C CA . GLY A 1 219 ? 3.693 -5.921 -11.128 1.00 97.06 219 GLY A CA 1
ATOM 1799 C C . GLY A 1 219 ? 4.090 -7.199 -11.870 1.00 97.06 219 GLY A C 1
ATOM 1800 O O . GLY A 1 219 ? 5.209 -7.307 -12.367 1.00 97.06 219 GLY A O 1
ATOM 1801 N N . ILE A 1 220 ? 3.161 -8.153 -12.030 1.00 97.38 220 ILE A N 1
ATOM 1802 C CA . ILE A 1 220 ? 3.460 -9.376 -12.792 1.00 97.38 220 ILE A CA 1
ATOM 1803 C C . ILE A 1 220 ? 3.650 -9.095 -14.286 1.00 97.38 220 ILE A C 1
ATOM 1805 O O . ILE A 1 220 ? 4.506 -9.713 -14.914 1.00 97.38 220 ILE A O 1
ATOM 1809 N N . LEU A 1 221 ? 2.902 -8.144 -14.855 1.00 98.25 221 LEU A N 1
ATOM 1810 C CA . LEU A 1 221 ? 3.068 -7.723 -16.244 1.00 98.25 221 LEU A CA 1
ATOM 1811 C C . LEU A 1 221 ? 4.448 -7.100 -16.471 1.00 98.25 221 LEU A C 1
ATOM 1813 O O . LEU A 1 221 ? 5.139 -7.494 -17.404 1.00 98.25 221 LEU A O 1
ATOM 1817 N N . GLN A 1 222 ? 4.870 -6.179 -15.601 1.00 97.44 222 GLN A N 1
ATOM 1818 C CA . GLN A 1 222 ? 6.202 -5.580 -15.638 1.00 97.44 222 GLN A CA 1
ATOM 1819 C C . GLN A 1 222 ? 7.283 -6.661 -15.585 1.00 97.44 222 GLN A C 1
ATOM 1821 O O . GLN A 1 222 ? 8.209 -6.634 -16.397 1.00 97.44 222 GLN A O 1
ATOM 1826 N N . HIS A 1 223 ? 7.145 -7.619 -14.663 1.00 95.44 223 HIS A N 1
ATOM 1827 C CA . HIS A 1 223 ? 8.085 -8.729 -14.530 1.00 95.44 223 HIS A CA 1
ATOM 1828 C C . HIS A 1 223 ? 8.162 -9.548 -15.821 1.00 95.44 223 HIS A C 1
ATOM 1830 O O . HIS A 1 223 ? 9.253 -9.770 -16.334 1.00 95.44 223 HIS A O 1
ATOM 1836 N N . ILE A 1 224 ? 7.023 -9.944 -16.398 1.00 96.00 224 ILE A N 1
ATOM 1837 C CA . ILE A 1 224 ? 6.990 -10.696 -17.662 1.00 96.00 224 ILE A CA 1
ATOM 1838 C C . ILE A 1 224 ? 7.673 -9.907 -18.784 1.00 96.00 224 ILE A C 1
ATOM 1840 O O . ILE A 1 224 ? 8.538 -10.456 -19.461 1.00 96.00 224 ILE A O 1
ATOM 1844 N N . LEU A 1 225 ? 7.332 -8.626 -18.955 1.00 97.12 225 LEU A N 1
ATOM 1845 C CA . LEU A 1 225 ? 7.886 -7.785 -20.018 1.00 97.12 225 LEU A CA 1
ATOM 1846 C C . LEU A 1 225 ? 9.413 -7.698 -19.930 1.00 97.12 225 LEU A C 1
ATOM 1848 O O . LEU A 1 225 ? 10.086 -7.940 -20.933 1.00 97.12 225 LEU A O 1
ATOM 1852 N N . HIS A 1 226 ? 9.955 -7.455 -18.733 1.00 95.19 226 HIS A N 1
ATOM 1853 C CA . HIS A 1 226 ? 11.403 -7.407 -18.533 1.00 95.19 226 HIS A CA 1
ATOM 1854 C C . HIS A 1 226 ? 12.061 -8.758 -18.847 1.00 95.19 226 HIS A C 1
ATOM 1856 O O . HIS A 1 226 ? 13.008 -8.822 -19.626 1.00 95.19 226 HIS A O 1
ATOM 1862 N N . ARG A 1 227 ? 11.515 -9.870 -18.332 1.00 93.50 227 ARG A N 1
ATOM 1863 C CA . ARG A 1 227 ? 12.084 -11.211 -18.577 1.00 93.50 227 ARG A CA 1
ATOM 1864 C C . ARG A 1 227 ? 12.008 -11.643 -20.045 1.00 93.50 227 ARG A C 1
ATOM 1866 O O . ARG A 1 227 ? 12.771 -12.510 -20.459 1.00 93.50 227 ARG A O 1
ATOM 1873 N N . THR A 1 228 ? 11.117 -11.044 -20.834 1.00 95.12 228 THR A N 1
ATOM 1874 C CA . THR A 1 228 ? 11.033 -11.255 -22.290 1.00 95.12 228 THR A CA 1
ATOM 1875 C C . THR A 1 228 ? 11.922 -10.315 -23.114 1.00 95.12 228 THR A C 1
ATOM 1877 O O . THR A 1 228 ? 11.922 -10.417 -24.338 1.00 95.12 228 THR A O 1
ATOM 1880 N N . GLY A 1 229 ? 12.678 -9.415 -22.474 1.00 94.56 229 GLY A N 1
ATOM 1881 C CA . GLY A 1 229 ? 13.560 -8.448 -23.139 1.00 94.56 229 GLY A CA 1
ATOM 1882 C C . GLY A 1 229 ? 12.845 -7.214 -23.702 1.00 94.56 229 GLY A C 1
ATOM 1883 O O . GLY A 1 229 ? 13.407 -6.497 -24.526 1.00 94.56 229 GLY A O 1
ATOM 1884 N N . LEU A 1 230 ? 11.597 -6.959 -23.294 1.00 96.69 230 LEU A N 1
ATOM 1885 C CA . LEU A 1 230 ? 10.812 -5.795 -23.717 1.00 96.69 230 LEU A CA 1
ATOM 1886 C C . LEU A 1 230 ? 11.010 -4.625 -22.744 1.00 96.69 230 LEU A C 1
ATOM 1888 O O . LEU A 1 230 ? 10.056 -4.143 -22.130 1.00 96.69 230 LEU A O 1
ATOM 1892 N N . ASP A 1 231 ? 12.247 -4.158 -22.607 1.00 96.19 231 ASP A N 1
ATOM 1893 C CA . ASP A 1 231 ? 12.663 -3.222 -21.554 1.00 96.19 231 ASP A CA 1
ATOM 1894 C C . ASP A 1 231 ? 11.890 -1.903 -21.549 1.00 96.19 231 ASP A C 1
ATOM 1896 O O . ASP A 1 231 ? 11.452 -1.446 -20.495 1.00 96.19 231 ASP A O 1
ATOM 1900 N N . THR A 1 232 ? 11.623 -1.314 -22.719 1.00 97.81 232 THR A N 1
ATOM 1901 C CA . THR A 1 232 ? 10.809 -0.088 -22.797 1.00 97.81 232 THR A CA 1
ATOM 1902 C C . THR A 1 232 ? 9.397 -0.315 -22.265 1.00 97.81 232 THR A C 1
ATOM 1904 O O . THR A 1 232 ? 8.887 0.489 -21.486 1.00 97.81 232 THR A O 1
ATOM 1907 N N . ALA A 1 233 ? 8.767 -1.432 -22.636 1.00 98.25 233 ALA A N 1
ATOM 1908 C CA . ALA A 1 233 ? 7.438 -1.771 -22.142 1.00 98.25 233 ALA A CA 1
ATOM 1909 C C . ALA A 1 233 ? 7.467 -2.091 -20.639 1.00 98.25 233 ALA A C 1
ATOM 1911 O O . ALA A 1 233 ? 6.550 -1.703 -19.911 1.00 98.25 233 ALA A O 1
ATOM 1912 N N . ALA A 1 234 ? 8.526 -2.749 -20.159 1.00 97.81 234 ALA A N 1
ATOM 1913 C CA . ALA A 1 234 ? 8.732 -3.033 -18.747 1.00 97.81 234 ALA A CA 1
ATOM 1914 C C . ALA A 1 234 ? 8.895 -1.748 -17.924 1.00 97.81 234 ALA A C 1
ATOM 1916 O O . ALA A 1 234 ? 8.225 -1.609 -16.906 1.00 97.81 234 ALA A O 1
ATOM 1917 N N . ASN A 1 235 ? 9.693 -0.783 -18.389 1.00 97.94 235 ASN A N 1
ATOM 1918 C CA . ASN A 1 235 ? 9.883 0.518 -17.742 1.00 97.94 235 ASN A CA 1
ATOM 1919 C C . ASN A 1 235 ? 8.592 1.344 -17.709 1.00 97.94 235 ASN A C 1
ATOM 1921 O O . ASN A 1 235 ? 8.225 1.871 -16.659 1.00 97.94 235 ASN A O 1
ATOM 1925 N N . VAL A 1 236 ? 7.853 1.411 -18.822 1.00 98.50 236 VAL A N 1
ATOM 1926 C CA . VAL A 1 236 ? 6.539 2.079 -18.859 1.00 98.50 236 VAL A CA 1
ATOM 1927 C C . VAL A 1 236 ? 5.574 1.413 -17.878 1.00 98.50 236 VAL A C 1
ATOM 1929 O O . VAL A 1 236 ? 4.931 2.092 -17.078 1.00 98.50 236 VAL A O 1
ATOM 1932 N N . THR A 1 237 ? 5.509 0.080 -17.882 1.00 98.62 237 THR A N 1
ATOM 1933 C CA . THR A 1 237 ? 4.656 -0.667 -16.947 1.00 98.62 237 THR A CA 1
ATOM 1934 C C . THR A 1 237 ? 5.113 -0.477 -15.504 1.00 98.62 237 THR A C 1
ATOM 1936 O O . THR A 1 237 ? 4.272 -0.410 -14.614 1.00 98.62 237 THR A O 1
ATOM 1939 N N . TYR A 1 238 ? 6.416 -0.330 -15.256 1.00 97.88 238 TYR A N 1
ATOM 1940 C CA . TYR A 1 238 ? 6.948 -0.086 -13.922 1.00 97.88 238 TYR A CA 1
ATOM 1941 C C . TYR A 1 238 ? 6.535 1.286 -13.391 1.00 97.88 238 TYR A C 1
ATOM 1943 O O . TYR A 1 238 ? 6.066 1.381 -12.262 1.00 97.88 238 TYR A O 1
ATOM 1951 N N . VAL A 1 239 ? 6.587 2.336 -14.216 1.00 98.50 239 VAL A N 1
ATOM 1952 C CA . VAL A 1 239 ? 6.033 3.650 -13.850 1.00 98.50 239 VAL A CA 1
ATOM 1953 C C . VAL A 1 239 ? 4.543 3.527 -13.530 1.00 98.50 239 VAL A C 1
ATOM 1955 O O . VAL A 1 239 ? 4.108 3.995 -12.483 1.00 98.50 239 VAL A O 1
ATOM 1958 N N . VAL A 1 240 ? 3.762 2.850 -14.376 1.00 98.69 240 VAL A N 1
ATOM 1959 C CA . VAL A 1 240 ? 2.323 2.626 -14.146 1.00 98.69 240 VAL A CA 1
ATOM 1960 C C . VAL A 1 240 ? 2.072 1.840 -12.851 1.00 98.69 240 VAL A C 1
ATOM 1962 O O . VAL A 1 240 ? 1.149 2.156 -12.100 1.00 98.69 240 VAL A O 1
ATOM 1965 N N . HIS A 1 241 ? 2.911 0.852 -12.546 1.00 98.31 241 HIS A N 1
ATOM 1966 C CA . HIS A 1 241 ? 2.877 0.125 -11.283 1.00 98.31 241 HIS A CA 1
ATOM 1967 C C . HIS A 1 241 ? 3.155 1.059 -10.096 1.00 98.31 241 HIS A C 1
ATOM 1969 O O . HIS A 1 241 ? 2.376 1.074 -9.140 1.00 98.31 241 HIS A O 1
ATOM 1975 N N . LEU A 1 242 ? 4.200 1.893 -10.186 1.00 97.94 242 LEU A N 1
ATOM 1976 C CA . LEU A 1 242 ? 4.568 2.898 -9.183 1.00 97.94 242 LEU A CA 1
ATOM 1977 C C . LEU A 1 242 ? 3.434 3.907 -8.943 1.00 97.94 242 LEU A C 1
ATOM 1979 O O . LEU A 1 242 ? 3.107 4.199 -7.793 1.00 97.94 242 LEU A O 1
ATOM 1983 N N . MET A 1 243 ? 2.751 4.349 -10.004 1.00 98.44 243 MET A N 1
ATOM 1984 C CA . MET A 1 243 ? 1.556 5.201 -9.920 1.00 98.44 243 MET A CA 1
ATOM 1985 C C . MET A 1 243 ? 0.429 4.568 -9.092 1.00 98.44 243 MET A C 1
ATOM 1987 O O . MET A 1 243 ? -0.363 5.293 -8.501 1.00 98.44 243 MET A O 1
ATOM 1991 N N . GLY A 1 244 ? 0.333 3.237 -9.032 1.00 97.69 244 GLY A N 1
ATOM 1992 C CA . GLY A 1 244 ? -0.646 2.541 -8.196 1.00 97.69 244 GLY A CA 1
ATOM 1993 C C . GLY A 1 244 ? -0.146 2.254 -6.784 1.00 97.69 244 GLY A C 1
ATOM 1994 O O . GLY A 1 244 ? -0.844 2.532 -5.809 1.00 97.69 244 GLY A O 1
ATOM 1995 N N . ILE A 1 245 ? 1.055 1.685 -6.658 1.00 96.69 245 ILE A N 1
ATOM 1996 C CA . ILE A 1 245 ? 1.559 1.180 -5.375 1.00 96.69 245 ILE A CA 1
ATOM 1997 C C . ILE A 1 245 ? 1.943 2.306 -4.417 1.00 96.69 245 ILE A C 1
ATOM 1999 O O . ILE A 1 245 ? 1.697 2.179 -3.222 1.00 96.69 245 ILE A O 1
ATOM 2003 N N . VAL A 1 246 ? 2.458 3.437 -4.909 1.00 96.81 246 VAL A N 1
ATOM 2004 C CA . VAL A 1 246 ? 2.824 4.570 -4.046 1.00 96.81 246 VAL A CA 1
ATOM 2005 C C . VAL A 1 246 ? 1.607 5.163 -3.335 1.00 96.81 246 VAL A C 1
ATOM 2007 O O . VAL A 1 246 ? 1.650 5.230 -2.109 1.00 96.81 246 VAL A O 1
ATOM 2010 N N . PRO A 1 247 ? 0.500 5.548 -4.001 1.00 95.44 247 PRO A N 1
ATOM 2011 C CA . PRO A 1 247 ? -0.695 5.987 -3.283 1.00 95.44 247 PRO A CA 1
ATOM 2012 C C . PRO A 1 247 ? -1.368 4.851 -2.503 1.00 95.44 247 PRO A C 1
ATOM 2014 O O . PRO A 1 247 ? -1.918 5.103 -1.433 1.00 95.44 247 PRO A O 1
ATOM 2017 N N . MET A 1 248 ? -1.285 3.596 -2.957 1.00 94.38 248 MET A N 1
ATOM 2018 C CA . MET A 1 248 ? -1.773 2.460 -2.168 1.00 94.38 248 MET A CA 1
ATOM 2019 C C . MET A 1 248 ? -1.054 2.364 -0.814 1.00 94.38 248 MET A C 1
ATOM 2021 O O . MET A 1 248 ? -1.695 2.226 0.224 1.00 94.38 248 MET A O 1
ATOM 2025 N N . LEU A 1 249 ? 0.273 2.462 -0.797 1.00 93.06 249 LEU A N 1
ATOM 2026 C CA . LEU A 1 249 ? 1.055 2.428 0.435 1.00 93.06 249 LEU A CA 1
ATOM 2027 C C . LEU A 1 249 ? 0.914 3.739 1.213 1.00 93.06 249 LEU A C 1
ATOM 2029 O O . LEU A 1 249 ? 0.591 3.720 2.392 1.00 93.06 249 LEU A O 1
ATOM 2033 N N . GLY A 1 250 ? 1.101 4.880 0.557 1.00 92.19 250 GLY A N 1
ATOM 2034 C CA . GLY A 1 250 ? 1.119 6.212 1.161 1.00 92.19 250 GLY A CA 1
ATOM 2035 C C . GLY A 1 250 ? -0.221 6.681 1.730 1.00 92.19 250 GLY A C 1
ATOM 2036 O O . GLY A 1 250 ? -0.237 7.414 2.717 1.00 92.19 250 GLY A O 1
ATOM 2037 N N . LEU A 1 251 ? -1.342 6.274 1.126 1.00 92.94 251 LEU A N 1
ATOM 2038 C CA . LEU A 1 251 ? -2.678 6.752 1.488 1.00 92.94 251 LEU A CA 1
ATOM 2039 C C . LEU A 1 251 ? -3.555 5.635 2.061 1.00 92.94 251 LEU A C 1
ATOM 2041 O O . LEU A 1 251 ? -4.080 5.771 3.169 1.00 92.94 251 LEU A O 1
ATOM 2045 N N . GLU A 1 252 ? -3.688 4.506 1.359 1.00 90.69 252 GLU A N 1
ATOM 2046 C CA . GLU A 1 252 ? -4.606 3.445 1.798 1.00 90.69 252 GLU A CA 1
ATOM 2047 C C . GLU A 1 252 ? -4.115 2.718 3.059 1.00 90.69 252 GLU A C 1
ATOM 2049 O O . GLU A 1 252 ? -4.932 2.357 3.917 1.00 90.69 252 GLU A O 1
ATOM 2054 N N . VAL A 1 253 ? -2.798 2.510 3.206 1.00 88.12 253 VAL A N 1
ATOM 2055 C CA . VAL A 1 253 ? -2.234 1.836 4.389 1.00 88.12 253 VAL A CA 1
ATOM 2056 C C . VAL A 1 253 ? -2.516 2.593 5.692 1.00 88.12 253 VAL A C 1
ATOM 2058 O O . VAL A 1 253 ? -3.126 2.002 6.591 1.00 88.12 253 VAL A O 1
ATOM 2061 N N . PRO A 1 254 ? -2.126 3.873 5.824 1.00 87.94 254 PRO A N 1
ATOM 2062 C CA . PRO A 1 254 ? -2.286 4.607 7.077 1.00 87.94 254 PRO A CA 1
ATOM 2063 C C . PRO A 1 254 ? -3.709 5.134 7.315 1.00 87.94 254 PRO A C 1
ATOM 2065 O O . PRO A 1 254 ? -4.095 5.268 8.478 1.00 87.94 254 PRO A O 1
ATOM 2068 N N . PHE A 1 255 ? -4.489 5.422 6.262 1.00 90.12 255 PHE A N 1
ATOM 2069 C CA . PHE A 1 255 ? -5.741 6.188 6.397 1.00 90.12 255 PHE A CA 1
ATOM 2070 C C . PHE A 1 255 ? -7.018 5.430 6.018 1.00 90.12 255 PHE A C 1
ATOM 2072 O O . PHE A 1 255 ? -8.128 5.893 6.293 1.00 90.12 255 PHE A O 1
ATOM 2079 N N . SER A 1 256 ? -6.896 4.248 5.418 1.00 87.06 256 SER A N 1
ATOM 2080 C CA . SER A 1 256 ? -8.043 3.472 4.951 1.00 87.06 256 SER A CA 1
ATOM 2081 C C . SER A 1 256 ? -8.093 2.108 5.643 1.00 87.06 256 SER A C 1
ATOM 2083 O O . SER A 1 256 ? -7.816 1.957 6.839 1.00 87.06 256 SER A O 1
ATOM 2085 N N . LYS A 1 257 ? -8.539 1.089 4.910 1.00 81.88 257 LYS A N 1
ATOM 2086 C CA . LYS A 1 257 ? -8.871 -0.229 5.431 1.00 81.88 257 LYS A CA 1
ATOM 2087 C C . LYS A 1 257 ? -7.686 -0.885 6.117 1.00 81.88 257 LYS A C 1
ATOM 2089 O O . LYS A 1 257 ? -7.903 -1.517 7.143 1.00 81.88 257 LYS A O 1
ATOM 2094 N N . TRP A 1 258 ? -6.472 -0.748 5.596 1.00 82.38 258 TRP A N 1
ATOM 2095 C CA . TRP A 1 258 ? -5.259 -1.424 6.077 1.00 82.38 258 TRP A CA 1
ATOM 2096 C C . TRP A 1 258 ? -4.873 -1.092 7.513 1.00 82.38 258 TRP A C 1
ATOM 2098 O O . TRP A 1 258 ? -4.363 -1.972 8.201 1.00 82.38 258 TRP A O 1
ATOM 2108 N N . ALA A 1 259 ? -5.214 0.095 8.013 1.00 84.31 259 ALA A N 1
ATOM 2109 C CA . ALA A 1 259 ? -4.905 0.497 9.383 1.00 84.31 259 ALA A CA 1
ATOM 2110 C C . ALA A 1 259 ? -5.462 -0.481 10.444 1.00 84.31 259 ALA A C 1
ATOM 2112 O O . ALA A 1 259 ? -4.934 -0.591 11.552 1.00 84.31 259 ALA A O 1
ATOM 2113 N N . HIS A 1 260 ? -6.489 -1.275 10.100 1.00 85.12 260 HIS A N 1
ATOM 2114 C CA . HIS A 1 260 ? -6.994 -2.348 10.963 1.00 85.12 260 HIS A CA 1
ATOM 2115 C C . HIS A 1 260 ? -5.953 -3.428 11.298 1.00 85.12 260 HIS A C 1
ATOM 2117 O O . HIS A 1 260 ? -6.099 -4.086 12.329 1.00 85.12 260 HIS A O 1
ATOM 2123 N N . LEU A 1 261 ? -4.933 -3.611 10.456 1.00 84.88 261 LEU A N 1
ATOM 2124 C CA . LEU A 1 261 ? -3.824 -4.531 10.687 1.00 84.88 261 LEU A CA 1
ATOM 2125 C C . LEU A 1 261 ? -3.081 -4.180 11.981 1.00 84.88 261 LEU A C 1
ATOM 2127 O O . LEU A 1 261 ? -2.730 -5.075 12.742 1.00 84.88 261 LEU A O 1
ATOM 2131 N N . ALA A 1 262 ? -2.908 -2.883 12.250 1.00 87.00 262 ALA A N 1
ATOM 2132 C CA . ALA A 1 262 ? -2.306 -2.381 13.478 1.00 87.00 262 ALA A CA 1
ATOM 2133 C C . ALA A 1 262 ? -3.345 -2.254 14.601 1.00 87.00 262 ALA A C 1
ATOM 2135 O O . ALA A 1 262 ? -3.158 -2.790 15.693 1.00 87.00 262 ALA A O 1
ATOM 2136 N N . TYR A 1 263 ? -4.481 -1.600 14.334 1.00 89.06 263 TYR A N 1
ATOM 2137 C CA . TYR A 1 263 ? -5.440 -1.272 15.393 1.00 89.06 263 TYR A CA 1
ATOM 2138 C C . TYR A 1 263 ? -6.138 -2.484 16.002 1.00 89.06 263 TYR A C 1
ATOM 2140 O O . TYR A 1 263 ? -6.487 -2.446 17.177 1.00 89.06 263 TYR A O 1
ATOM 2148 N N . ARG A 1 264 ? -6.379 -3.565 15.249 1.00 88.56 264 ARG A N 1
ATOM 2149 C CA . ARG A 1 264 ? -7.114 -4.717 15.791 1.00 88.56 264 ARG A CA 1
ATOM 2150 C C . ARG A 1 264 ? -6.287 -5.507 16.816 1.00 88.56 264 ARG A C 1
ATOM 2152 O O . ARG A 1 264 ? -6.817 -5.718 17.906 1.00 88.56 264 ARG A O 1
ATOM 2159 N N . PRO A 1 265 ? -5.037 -5.932 16.537 1.00 89.25 265 PRO A N 1
ATOM 2160 C CA . PRO A 1 265 ? -4.180 -6.528 17.563 1.00 89.25 265 PRO A CA 1
ATOM 2161 C C . PRO A 1 265 ? -3.939 -5.576 18.736 1.00 89.25 265 PRO A C 1
ATOM 2163 O O . PRO A 1 265 ? -3.992 -6.005 19.884 1.00 89.25 265 PRO A O 1
ATOM 2166 N N . LEU A 1 266 ? -3.765 -4.280 18.461 1.00 91.31 266 LEU A N 1
ATOM 2167 C CA . LEU A 1 266 ? -3.535 -3.273 19.493 1.00 91.31 266 LEU A CA 1
ATOM 2168 C C . LEU A 1 266 ? -4.752 -3.077 20.414 1.00 91.31 266 LEU A C 1
ATOM 2170 O O . LEU A 1 266 ? -4.589 -2.966 21.623 1.00 91.31 266 LEU A O 1
ATOM 2174 N N . ALA A 1 267 ? -5.973 -3.107 19.872 1.00 90.81 267 ALA A N 1
ATOM 2175 C CA . ALA A 1 267 ? -7.207 -3.032 20.661 1.00 90.81 267 ALA A CA 1
ATOM 2176 C C . ALA A 1 267 ? -7.338 -4.224 21.608 1.00 90.81 267 ALA A C 1
ATOM 2178 O O . ALA A 1 267 ? -7.684 -4.054 22.772 1.00 90.81 267 ALA A O 1
ATOM 2179 N N . MET A 1 268 ? -7.052 -5.423 21.098 1.00 90.06 268 MET A N 1
ATOM 2180 C CA . MET A 1 268 ? -7.055 -6.655 21.884 1.00 90.06 268 MET A CA 1
ATOM 2181 C C . MET A 1 268 ? -6.017 -6.602 23.005 1.00 90.06 268 MET A C 1
ATOM 2183 O O . MET A 1 268 ? -6.329 -6.890 24.154 1.00 90.06 268 MET A O 1
ATOM 2187 N N . TYR A 1 269 ? -4.804 -6.169 22.672 1.00 91.88 269 TYR A N 1
ATOM 2188 C CA . TYR A 1 269 ? -3.720 -5.999 23.626 1.00 91.88 269 TYR A CA 1
ATOM 2189 C C . TYR A 1 269 ? -4.066 -4.986 24.727 1.00 91.88 269 TYR A C 1
ATOM 2191 O O . TYR A 1 269 ? -3.927 -5.300 25.903 1.00 91.88 269 TYR A O 1
ATOM 2199 N N . PHE A 1 270 ? -4.571 -3.798 24.378 1.00 92.50 270 PHE A N 1
ATOM 2200 C CA . PHE A 1 270 ? -4.947 -2.792 25.377 1.00 92.50 270 PHE A CA 1
ATOM 2201 C C . PHE A 1 270 ? -6.153 -3.194 26.222 1.00 92.50 270 PHE A C 1
ATOM 2203 O O . PHE A 1 270 ? -6.192 -2.833 27.394 1.00 92.50 270 PHE A O 1
ATOM 2210 N N . ALA A 1 271 ? -7.105 -3.951 25.670 1.00 91.25 271 ALA A N 1
ATOM 2211 C CA . ALA A 1 271 ? -8.209 -4.499 26.452 1.00 91.25 271 ALA A CA 1
ATOM 2212 C C . ALA A 1 271 ? -7.693 -5.447 27.548 1.00 91.25 271 ALA A C 1
ATOM 2214 O O . ALA A 1 271 ? -8.047 -5.278 28.711 1.00 91.25 271 ALA A O 1
ATOM 2215 N N . ASP A 1 272 ? -6.793 -6.369 27.201 1.00 90.94 272 ASP A N 1
ATOM 2216 C CA . ASP A 1 272 ? -6.196 -7.308 28.159 1.00 90.94 272 ASP A CA 1
ATOM 2217 C C . ASP A 1 272 ? -5.290 -6.609 29.182 1.00 90.94 272 ASP A C 1
ATOM 2219 O O . ASP A 1 272 ? -5.286 -6.965 30.358 1.00 90.94 272 ASP A O 1
ATOM 2223 N N . VAL A 1 273 ? -4.520 -5.611 28.743 1.00 91.44 273 VAL A N 1
ATOM 2224 C CA . VAL A 1 273 ? -3.668 -4.801 29.623 1.00 91.44 273 VAL A CA 1
ATOM 2225 C C . VAL A 1 273 ? -4.512 -4.004 30.624 1.00 91.44 273 VAL A C 1
ATOM 2227 O O . VAL A 1 273 ? -4.155 -3.930 31.798 1.00 91.44 273 VAL A O 1
ATOM 2230 N N . ARG A 1 274 ? -5.641 -3.437 30.183 1.00 89.69 274 ARG A N 1
ATOM 2231 C CA . ARG A 1 274 ? -6.578 -2.710 31.048 1.00 89.69 274 ARG A CA 1
ATOM 2232 C C . ARG A 1 274 ? -7.266 -3.641 32.045 1.00 89.69 274 ARG A C 1
ATOM 2234 O O . ARG A 1 274 ? -7.361 -3.283 33.211 1.00 89.69 274 ARG A O 1
ATOM 2241 N N . ALA A 1 275 ? -7.689 -4.825 31.605 1.00 88.06 275 ALA A N 1
ATOM 2242 C CA . ALA A 1 275 ? -8.339 -5.817 32.462 1.00 88.06 275 ALA A CA 1
ATOM 2243 C C . ALA A 1 275 ? -7.421 -6.353 33.577 1.00 88.06 275 ALA A C 1
ATOM 2245 O O . ALA A 1 275 ? -7.901 -6.744 34.631 1.00 88.06 275 ALA A O 1
ATOM 2246 N N . GLU A 1 276 ? -6.099 -6.368 33.375 1.00 84.56 276 GLU A N 1
ATOM 2247 C CA . GLU A 1 276 ? -5.144 -6.739 34.434 1.00 84.56 276 GLU A CA 1
ATOM 2248 C C . GLU A 1 276 ? -4.865 -5.579 35.410 1.00 84.56 276 GLU A C 1
ATOM 2250 O O . GLU A 1 276 ? -4.415 -5.817 36.527 1.00 84.56 276 GLU A O 1
ATOM 2255 N N . ALA A 1 277 ? -5.133 -4.333 35.006 1.00 79.31 277 ALA A N 1
ATOM 2256 C CA . ALA A 1 277 ? -4.911 -3.137 35.823 1.00 79.31 277 ALA A CA 1
ATOM 2257 C C . ALA A 1 277 ? -6.146 -2.685 36.620 1.00 79.31 277 ALA A C 1
ATOM 2259 O O . ALA A 1 277 ? -5.993 -2.009 37.633 1.00 79.31 277 ALA A O 1
ATOM 2260 N N . VAL A 1 278 ? -7.352 -3.047 36.176 1.00 68.81 278 VAL A N 1
ATOM 2261 C CA . VAL A 1 278 ? -8.615 -2.775 36.873 1.00 68.81 278 VAL A CA 1
ATOM 2262 C C . VAL A 1 278 ? -9.149 -4.110 37.405 1.00 68.81 278 VAL A C 1
ATOM 2264 O O . VAL A 1 278 ? -9.555 -4.945 36.598 1.00 68.81 278 VAL A O 1
ATOM 2267 N N . PRO A 1 279 ? -9.129 -4.366 38.728 1.00 56.56 279 PRO A N 1
ATOM 2268 C CA . PRO A 1 279 ? -9.749 -5.560 39.298 1.00 56.56 279 PRO A CA 1
ATOM 2269 C C . PRO A 1 279 ? -11.246 -5.615 38.949 1.00 56.56 279 PRO A C 1
ATOM 2271 O O . PRO A 1 279 ? -11.893 -4.576 38.814 1.00 56.56 279 PRO A O 1
ATOM 2274 N N . ALA A 1 280 ? -11.802 -6.824 38.840 1.00 55.03 280 ALA A N 1
ATOM 2275 C CA . ALA A 1 280 ? -13.169 -7.092 38.369 1.00 55.03 280 ALA A CA 1
ATOM 2276 C C . ALA A 1 280 ? -14.298 -6.342 39.121 1.00 55.03 280 ALA A C 1
ATOM 2278 O O . ALA A 1 280 ? -15.401 -6.223 38.594 1.00 55.03 280 ALA A O 1
ATOM 2279 N N . ASP A 1 281 ? -14.020 -5.779 40.300 1.00 47.56 281 ASP A N 1
ATOM 2280 C CA . ASP A 1 281 ? -15.005 -5.119 41.168 1.00 47.56 281 ASP A CA 1
ATOM 2281 C C . ASP A 1 281 ? -15.367 -3.671 40.750 1.00 47.56 281 ASP A C 1
ATOM 2283 O O . ASP A 1 281 ? -16.306 -3.084 41.298 1.00 47.56 281 ASP A O 1
ATOM 2287 N N . GLU A 1 282 ? -14.662 -3.069 39.778 1.00 51.47 282 GLU A N 1
ATOM 2288 C CA . GLU A 1 282 ? -14.980 -1.726 39.246 1.00 51.47 282 GLU A CA 1
ATOM 2289 C C . GLU A 1 282 ? -15.685 -1.734 37.875 1.00 51.47 282 GLU A C 1
ATOM 2291 O O . GLU A 1 282 ? -16.343 -0.749 37.517 1.00 51.47 282 GLU A O 1
ATOM 2296 N N . GLU A 1 283 ? -15.629 -2.838 37.118 1.00 49.16 283 GLU A N 1
ATOM 2297 C CA . GLU A 1 283 ? -16.366 -2.967 35.846 1.00 49.16 283 GLU A CA 1
ATOM 2298 C C . GLU A 1 283 ? -17.889 -2.991 36.063 1.00 49.16 283 GLU A C 1
ATOM 2300 O O . GLU A 1 283 ? -18.635 -2.480 35.228 1.00 49.16 283 GLU A O 1
ATOM 2305 N N . GLU A 1 284 ? -18.353 -3.478 37.217 1.00 44.91 284 GLU A N 1
ATOM 2306 C CA . GLU A 1 284 ? -19.775 -3.507 37.589 1.00 44.91 284 GLU A CA 1
ATOM 2307 C C . GLU A 1 284 ? -20.313 -2.127 38.032 1.00 44.91 284 GLU A C 1
ATOM 2309 O O . GLU A 1 284 ? -21.521 -1.891 38.028 1.00 44.91 284 GLU A O 1
ATOM 2314 N N . LYS A 1 285 ? -19.427 -1.174 38.365 1.00 41.41 285 LYS A N 1
ATOM 2315 C CA . LYS A 1 285 ? -19.796 0.152 38.899 1.00 41.41 285 LYS A CA 1
ATOM 2316 C C . LYS A 1 285 ? -19.765 1.290 37.887 1.00 41.41 285 LYS A C 1
ATOM 2318 O O . LYS A 1 285 ? -20.131 2.404 38.250 1.00 41.41 285 LYS A O 1
ATOM 2323 N N . SER A 1 286 ? -19.355 1.056 36.642 1.00 36.69 286 SER A N 1
ATOM 2324 C CA . SER A 1 286 ? -19.402 2.089 35.601 1.00 36.69 286 SER A CA 1
ATOM 2325 C C . SER A 1 286 ? -20.810 2.150 34.998 1.00 36.69 286 SER A C 1
ATOM 2327 O O . SER A 1 286 ? -21.147 1.287 34.183 1.00 36.69 286 SER A O 1
ATOM 2329 N N . PRO A 1 287 ? -21.657 3.151 35.322 1.00 41.22 287 PRO A N 1
ATOM 2330 C CA . PRO A 1 287 ? -22.895 3.314 34.590 1.00 41.22 287 PRO A CA 1
ATOM 2331 C C . PRO A 1 287 ? -22.501 3.729 33.177 1.00 41.22 287 PRO A C 1
ATOM 2333 O O . PRO A 1 287 ? -21.784 4.715 32.981 1.00 41.22 287 PRO A O 1
ATOM 2336 N N . VAL A 1 288 ? -22.973 2.977 32.187 1.00 43.44 288 VAL A N 1
ATOM 2337 C CA . VAL A 1 288 ? -22.965 3.393 30.787 1.00 43.44 288 VAL A CA 1
ATOM 2338 C C . VAL A 1 288 ? -23.785 4.681 30.702 1.00 43.44 288 VAL A C 1
ATOM 2340 O O . VAL A 1 288 ? -24.997 4.666 30.505 1.00 43.44 288 VAL A O 1
ATOM 2343 N N . THR A 1 289 ? -23.130 5.818 30.906 1.00 40.25 289 THR A N 1
ATOM 2344 C CA . THR A 1 289 ? -23.702 7.138 30.680 1.00 40.25 289 THR A CA 1
ATOM 2345 C C . THR A 1 289 ? -23.714 7.347 29.177 1.00 40.25 289 THR A C 1
ATOM 2347 O O . THR A 1 289 ? -22.754 7.802 28.560 1.00 40.25 289 THR A O 1
ATOM 2350 N N . VAL A 1 290 ? -24.822 6.935 28.564 1.00 39.44 290 VAL A N 1
ATOM 2351 C CA . VAL A 1 290 ? -25.193 7.372 27.222 1.00 39.44 290 VAL A CA 1
ATOM 2352 C C . VAL A 1 290 ? -25.296 8.899 27.278 1.00 39.44 290 VAL A C 1
ATOM 2354 O O . VAL A 1 290 ? -26.097 9.405 28.067 1.00 39.44 290 VAL A O 1
ATOM 2357 N N . PRO A 1 291 ? -24.522 9.660 26.485 1.00 39.09 291 PRO A N 1
ATOM 2358 C CA . PRO A 1 291 ? -24.759 11.087 26.362 1.00 39.09 291 PRO A CA 1
ATOM 2359 C C . PRO A 1 291 ? -26.120 11.257 25.687 1.00 39.09 291 PRO A C 1
ATOM 2361 O O . PRO A 1 291 ? -26.265 10.998 24.492 1.00 39.09 291 PRO A O 1
ATOM 2364 N N . GLN A 1 292 ? -27.132 11.642 26.459 1.00 37.88 292 GLN A N 1
ATOM 2365 C CA . GLN A 1 292 ? -28.347 12.209 25.897 1.00 37.88 292 GLN A CA 1
ATOM 2366 C C . GLN A 1 292 ? -27.981 13.601 25.384 1.00 37.88 292 GLN A C 1
ATOM 2368 O O . GLN A 1 292 ? -27.724 14.510 26.169 1.00 37.88 292 GLN A O 1
ATOM 2373 N N . THR A 1 293 ? -27.905 13.755 24.068 1.00 48.41 293 THR A N 1
ATOM 2374 C CA . THR A 1 293 ? -27.913 15.072 23.431 1.00 48.41 293 THR A CA 1
ATOM 2375 C C . THR A 1 293 ? -29.252 15.260 22.738 1.00 48.41 293 THR A C 1
ATOM 2377 O O . THR A 1 293 ? -29.607 14.462 21.868 1.00 48.41 293 THR A O 1
ATOM 2380 N N . ILE A 1 294 ? -29.956 16.291 23.209 1.00 38.19 294 ILE A N 1
ATOM 2381 C CA . ILE A 1 294 ? -31.073 17.005 22.576 1.00 38.19 294 ILE A CA 1
ATOM 2382 C C . ILE A 1 294 ? -30.621 17.559 21.222 1.00 38.19 294 ILE A C 1
ATOM 2384 O O . ILE A 1 294 ? -29.441 17.978 21.137 1.00 38.19 294 ILE A O 1
#